Protein AF-F1B5G0-F1 (afdb_monomer)

Nearest PDB structures (foldseek):
  8e24-assembly1_A  TM=5.645E-01  e=3.028E-02  Homo sapiens
  8e24-assembly2_D  TM=5.521E-01  e=6.000E-02  Homo sapiens
  9dg1-assembly1_A  TM=7.883E-01  e=1.934E+00  Plasmodium falciparum 3D7

Structure (mmCIF, N/CA/C/O backbone):
data_AF-F1B5G0-F1
#
_entry.id   AF-F1B5G0-F1
#
loop_
_atom_site.group_PDB
_atom_site.id
_atom_site.type_symbol
_atom_site.label_atom_id
_atom_site.label_alt_id
_atom_site.label_comp_id
_atom_site.label_asym_id
_atom_site.label_entity_id
_atom_site.label_seq_id
_atom_site.pdbx_PDB_ins_code
_atom_site.Cartn_x
_atom_site.Cartn_y
_atom_site.Cartn_z
_atom_site.occupancy
_atom_site.B_iso_or_equiv
_atom_site.auth_seq_id
_atom_site.auth_comp_id
_atom_site.auth_asym_id
_atom_site.auth_atom_id
_atom_site.pdbx_PDB_model_num
ATOM 1 N N . ASP A 1 1 ? -6.911 -25.508 -3.928 1.00 55.34 1 ASP A N 1
ATOM 2 C CA . ASP A 1 1 ? -6.739 -25.023 -2.536 1.00 55.34 1 ASP A CA 1
ATOM 3 C C . ASP A 1 1 ? -7.884 -24.066 -2.179 1.00 55.34 1 ASP A C 1
ATOM 5 O O . ASP A 1 1 ? -8.666 -23.723 -3.056 1.00 55.34 1 ASP A O 1
ATOM 9 N N . MET A 1 2 ? -8.020 -23.670 -0.907 1.00 73.06 2 MET A N 1
ATOM 10 C CA . MET A 1 2 ? -9.029 -22.693 -0.446 1.00 73.06 2 MET A CA 1
ATOM 11 C C . MET A 1 2 ? -8.446 -21.273 -0.328 1.00 73.06 2 MET A C 1
ATOM 13 O O . MET A 1 2 ? -8.872 -20.505 0.536 1.00 73.06 2 MET A O 1
ATOM 17 N N . GLN A 1 3 ? -7.425 -20.937 -1.124 1.00 72.00 3 GLN A N 1
ATOM 18 C CA . GLN A 1 3 ? -6.814 -19.608 -1.087 1.00 72.00 3 GLN A CA 1
ATOM 19 C C . GLN A 1 3 ? -7.746 -18.558 -1.704 1.00 72.00 3 GLN A C 1
ATOM 21 O O . GLN A 1 3 ? -8.546 -18.865 -2.586 1.00 72.00 3 GLN A O 1
ATOM 26 N N . ALA A 1 4 ? -7.634 -17.306 -1.248 1.00 71.00 4 ALA A N 1
ATOM 27 C CA . ALA A 1 4 ? -8.536 -16.225 -1.649 1.00 71.00 4 ALA A CA 1
ATOM 28 C C . ALA A 1 4 ? -8.605 -16.033 -3.176 1.00 71.00 4 ALA A C 1
ATOM 30 O O . ALA A 1 4 ? -9.699 -15.964 -3.726 1.00 71.00 4 ALA A O 1
ATOM 31 N N . SER A 1 5 ? -7.461 -16.046 -3.870 1.00 71.69 5 SER A N 1
ATOM 32 C CA . SER A 1 5 ? -7.382 -15.935 -5.337 1.00 71.69 5 SER A CA 1
ATOM 33 C C . SER A 1 5 ? -8.131 -17.064 -6.054 1.00 71.69 5 SER A C 1
ATOM 35 O O . SER A 1 5 ? -8.889 -16.818 -6.993 1.00 71.69 5 SER A O 1
ATOM 37 N N . THR A 1 6 ? -7.975 -18.299 -5.576 1.00 79.38 6 THR A N 1
ATOM 38 C CA . THR A 1 6 ? -8.659 -19.481 -6.111 1.00 79.38 6 THR A CA 1
ATOM 39 C C . THR A 1 6 ? -10.172 -19.376 -5.948 1.00 79.38 6 THR A C 1
ATOM 41 O O . THR A 1 6 ? -10.913 -19.663 -6.890 1.00 79.38 6 THR A O 1
ATOM 44 N N . LEU A 1 7 ? -10.639 -18.946 -4.772 1.00 81.31 7 LEU A N 1
ATOM 45 C CA . LEU A 1 7 ? -12.067 -18.787 -4.497 1.00 81.31 7 LEU A CA 1
ATOM 46 C C . LEU A 1 7 ? -12.673 -17.643 -5.313 1.00 81.31 7 LEU A C 1
ATOM 48 O O . LEU A 1 7 ? -13.759 -17.803 -5.859 1.00 81.31 7 LEU A O 1
ATOM 52 N N . GLN A 1 8 ? -11.961 -16.527 -5.465 1.00 80.06 8 GLN A N 1
ATOM 53 C CA . GLN A 1 8 ? -12.447 -15.368 -6.212 1.00 80.06 8 GLN A CA 1
ATOM 54 C C . GLN A 1 8 ? -12.602 -15.670 -7.707 1.00 80.06 8 GLN A C 1
ATOM 56 O O . GLN A 1 8 ? -13.607 -15.299 -8.309 1.00 80.06 8 GLN A O 1
ATOM 61 N N . ARG A 1 9 ? -11.681 -16.452 -8.288 1.00 79.62 9 ARG A N 1
ATOM 62 C CA . ARG A 1 9 ? -11.833 -16.972 -9.656 1.00 79.62 9 ARG A CA 1
ATOM 63 C C . ARG A 1 9 ? -13.081 -17.845 -9.800 1.00 79.62 9 ARG A C 1
ATOM 65 O O . ARG A 1 9 ? -13.794 -17.717 -10.784 1.00 79.62 9 ARG A O 1
ATOM 72 N N . ARG A 1 10 ? -13.347 -18.721 -8.825 1.00 80.94 10 ARG A N 1
ATOM 73 C CA . ARG A 1 10 ? -14.533 -19.593 -8.836 1.00 80.94 10 ARG A CA 1
ATOM 74 C C . ARG A 1 10 ? -15.829 -18.809 -8.668 1.00 80.94 10 ARG A C 1
ATOM 76 O O . ARG A 1 10 ? -16.803 -19.158 -9.308 1.00 80.94 10 ARG A O 1
ATOM 83 N N . VAL A 1 11 ? -15.850 -17.749 -7.861 1.00 83.25 11 VAL A N 1
ATOM 84 C CA . VAL A 1 11 ? -17.031 -16.876 -7.714 1.00 83.25 11 VAL A CA 1
ATOM 85 C C . VAL A 1 11 ? -17.419 -16.218 -9.042 1.00 83.25 11 VAL A C 1
ATOM 87 O O . VAL A 1 11 ? -18.608 -16.084 -9.325 1.00 83.25 11 VAL A O 1
ATOM 90 N N . ASN A 1 12 ? -16.434 -15.861 -9.867 1.00 79.00 12 ASN A N 1
ATOM 91 C CA . ASN A 1 12 ? -16.649 -15.230 -11.172 1.00 79.00 12 ASN A CA 1
ATOM 92 C C . ASN A 1 12 ? -16.982 -16.225 -12.300 1.00 79.00 12 ASN A C 1
ATOM 94 O O . ASN A 1 12 ? -17.265 -15.799 -13.415 1.00 79.00 12 ASN A O 1
ATOM 98 N N . ASP A 1 13 ? -16.950 -17.529 -12.023 1.00 82.75 13 ASP A N 1
ATOM 99 C CA . ASP A 1 13 ? -17.260 -18.582 -12.988 1.00 82.75 13 ASP A CA 1
ATOM 100 C C . ASP A 1 13 ? -18.783 -18.597 -13.271 1.00 82.75 13 ASP A C 1
ATOM 102 O O . ASP A 1 13 ? -19.586 -18.708 -12.331 1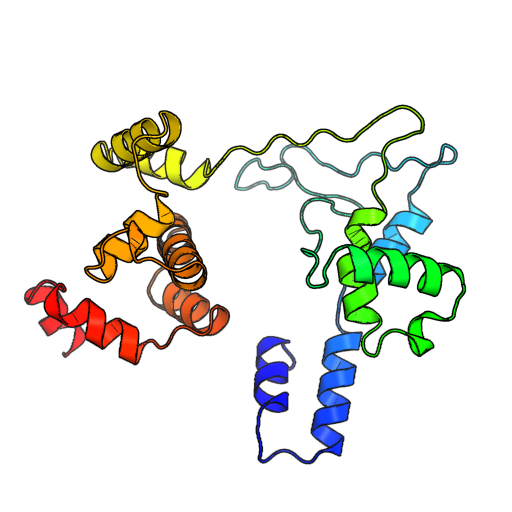.00 82.75 13 ASP A O 1
ATOM 106 N N . PRO A 1 14 ? -19.230 -18.415 -14.529 1.00 82.38 14 PRO A N 1
ATOM 107 C CA . PRO A 1 14 ? -20.652 -18.415 -14.866 1.00 82.38 14 PRO A CA 1
ATOM 108 C C . PRO A 1 14 ? -21.308 -19.789 -14.675 1.00 82.38 14 PRO A C 1
ATOM 110 O O . PRO A 1 14 ? -22.516 -19.835 -14.446 1.00 82.38 14 PRO A O 1
ATOM 113 N N . ASP A 1 15 ? -20.528 -20.874 -14.687 1.00 88.50 15 ASP A N 1
ATOM 114 C CA . ASP A 1 15 ? -21.042 -22.246 -14.669 1.00 88.50 15 ASP A CA 1
ATOM 115 C C . ASP A 1 15 ? -21.292 -22.783 -13.250 1.00 88.50 15 ASP A C 1
ATOM 117 O O . ASP A 1 15 ? -21.846 -23.873 -13.071 1.00 88.50 15 ASP A O 1
ATOM 121 N N . ILE A 1 16 ? -20.914 -22.033 -12.206 1.00 89.19 16 ILE A N 1
ATOM 122 C CA . ILE A 1 16 ? -21.164 -22.454 -10.824 1.00 89.19 16 ILE A CA 1
ATOM 123 C C . ILE A 1 16 ? -22.586 -22.095 -10.354 1.00 89.19 16 ILE A C 1
ATOM 125 O O . ILE A 1 16 ? -23.049 -20.969 -10.557 1.00 89.19 16 ILE A O 1
ATOM 129 N N . PRO A 1 17 ? -23.281 -23.002 -9.636 1.00 92.25 17 PRO A N 1
ATOM 130 C CA . PRO A 1 17 ? -24.602 -22.715 -9.086 1.00 92.25 17 PRO A CA 1
ATOM 131 C C . PRO A 1 17 ? -24.603 -21.486 -8.172 1.00 92.25 17 PRO A C 1
ATOM 133 O O . PRO A 1 17 ? -23.700 -21.306 -7.351 1.00 92.25 17 PRO A O 1
ATOM 136 N N . ARG A 1 18 ? -25.671 -20.682 -8.235 1.00 87.38 18 ARG A N 1
ATOM 137 C CA . ARG A 1 18 ? -25.823 -19.457 -7.428 1.00 87.38 18 ARG A CA 1
ATOM 138 C C . ARG A 1 18 ? -25.595 -19.689 -5.929 1.00 87.38 18 ARG A C 1
ATOM 140 O O . ARG A 1 18 ? -24.870 -18.924 -5.307 1.00 87.38 18 ARG A O 1
ATOM 147 N N . ALA A 1 19 ? -26.154 -20.762 -5.368 1.00 88.44 19 ALA A N 1
ATOM 148 C CA . ALA A 1 19 ? -25.984 -21.093 -3.951 1.00 88.44 19 ALA A CA 1
ATOM 149 C C . ALA A 1 19 ? -24.511 -21.345 -3.576 1.00 88.44 19 ALA A C 1
ATOM 151 O O . ALA A 1 19 ? -24.056 -20.943 -2.506 1.00 88.44 19 ALA A O 1
ATOM 152 N N . LEU A 1 20 ? -23.738 -21.968 -4.474 1.00 88.00 20 LEU A N 1
ATOM 153 C CA . LEU A 1 20 ? -22.303 -22.161 -4.276 1.00 88.00 20 LEU A CA 1
ATOM 154 C C . LEU A 1 20 ? -21.553 -20.828 -4.374 1.00 88.00 20 LEU A C 1
ATOM 156 O O . LEU A 1 20 ? -20.658 -20.579 -3.571 1.00 88.00 20 LEU A O 1
ATOM 160 N N . ARG A 1 21 ? -21.938 -19.950 -5.307 1.00 86.12 21 ARG A N 1
ATOM 161 C CA . ARG A 1 21 ? -21.366 -18.602 -5.429 1.00 86.12 21 ARG A CA 1
ATOM 162 C C . ARG A 1 21 ? -21.564 -17.792 -4.148 1.00 86.12 21 ARG A C 1
ATOM 164 O O . ARG A 1 21 ? -20.600 -17.235 -3.635 1.00 86.12 21 ARG A O 1
ATOM 171 N N . GLU A 1 22 ? -22.781 -17.782 -3.609 1.00 84.50 22 GLU A N 1
ATOM 172 C CA . GLU A 1 22 ? -23.105 -17.108 -2.346 1.00 84.50 22 GLU A CA 1
ATOM 173 C C . GLU A 1 22 ? -22.283 -17.683 -1.180 1.00 84.50 22 GLU A C 1
ATOM 175 O O . GLU A 1 22 ? -21.641 -16.927 -0.450 1.00 84.50 22 GLU A O 1
ATOM 180 N N . LEU A 1 23 ? -22.193 -19.013 -1.057 1.00 86.75 23 LEU A N 1
ATOM 181 C CA . LEU A 1 23 ? -21.381 -19.668 -0.025 1.00 86.75 23 LEU A CA 1
ATOM 182 C C . LEU A 1 23 ? -19.890 -19.294 -0.121 1.00 86.75 23 LEU A C 1
ATOM 184 O O . LEU A 1 23 ? -19.235 -19.053 0.897 1.00 86.75 23 LEU A O 1
ATOM 188 N N . LEU A 1 24 ? -19.341 -19.241 -1.337 1.00 86.06 24 LEU A N 1
ATOM 189 C CA . LEU A 1 24 ? -17.953 -18.848 -1.577 1.00 86.06 24 LEU A CA 1
ATOM 190 C C . LEU A 1 24 ? -17.705 -17.370 -1.242 1.00 86.06 24 LEU A C 1
ATOM 192 O O . LEU A 1 24 ? -16.673 -17.061 -0.642 1.00 86.06 24 LEU A O 1
ATOM 196 N N . SER A 1 25 ? -18.648 -16.480 -1.560 1.00 81.44 25 SER A N 1
ATOM 197 C CA . SER A 1 25 ? -18.587 -15.059 -1.197 1.00 81.44 25 SER A CA 1
ATOM 198 C C . SER A 1 25 ? -18.608 -14.854 0.319 1.00 81.44 25 SER A C 1
ATOM 200 O O . SER A 1 25 ? -17.730 -14.177 0.856 1.00 81.44 25 SER A O 1
ATOM 202 N N . VAL A 1 26 ? -19.526 -15.516 1.033 1.00 81.56 26 VAL A N 1
ATOM 203 C CA . VAL A 1 26 ? -19.583 -15.477 2.507 1.00 81.56 26 VAL A CA 1
ATOM 204 C C . VAL A 1 26 ? -18.277 -15.993 3.108 1.00 81.56 26 VAL A C 1
ATOM 206 O O . VAL A 1 26 ? -17.722 -15.399 4.035 1.00 81.56 26 VAL A O 1
ATOM 209 N N . ARG A 1 27 ? -17.723 -17.079 2.554 1.00 80.94 27 ARG A N 1
ATOM 210 C CA . ARG A 1 27 ? -16.429 -17.593 3.002 1.00 80.94 27 ARG A CA 1
ATOM 211 C C . ARG A 1 27 ? -15.316 -16.564 2.803 1.00 80.94 27 ARG A C 1
ATOM 213 O O . ARG A 1 27 ? -14.564 -16.326 3.747 1.00 80.94 27 ARG A O 1
ATOM 220 N N . LEU A 1 28 ? -15.215 -15.963 1.617 1.00 77.44 28 LEU A N 1
ATOM 221 C CA . LEU A 1 28 ? -14.217 -14.934 1.305 1.00 77.44 28 LEU A CA 1
ATOM 222 C C . LEU A 1 28 ? -14.281 -13.768 2.297 1.00 77.44 28 LEU A C 1
ATOM 224 O O . LEU A 1 28 ? -13.241 -13.366 2.819 1.00 77.44 28 LEU A O 1
ATOM 228 N N . GLN A 1 29 ? -15.487 -13.300 2.625 1.00 74.12 29 GLN A N 1
ATOM 229 C CA . GLN A 1 29 ? -15.704 -12.266 3.638 1.00 74.12 29 GLN A CA 1
ATOM 230 C C . GLN A 1 29 ? -15.248 -12.733 5.032 1.00 74.12 29 GLN A C 1
ATOM 232 O O . GLN A 1 29 ? -14.460 -12.050 5.693 1.00 74.12 29 GLN A O 1
ATOM 237 N N . SER A 1 30 ? -15.663 -13.933 5.457 1.00 71.56 30 SER A N 1
ATOM 238 C CA . SER A 1 30 ? -15.375 -14.484 6.793 1.00 71.56 30 SER A CA 1
ATOM 239 C C . SER A 1 30 ? -13.893 -14.791 7.053 1.00 71.56 30 SER A C 1
ATOM 241 O O . SER A 1 30 ? -13.442 -14.760 8.197 1.00 71.56 30 SER A O 1
ATOM 243 N N . CYS A 1 31 ? -13.113 -15.077 6.005 1.00 67.19 31 CYS A N 1
ATOM 244 C CA . CYS A 1 31 ? -11.690 -15.399 6.120 1.00 67.19 31 CYS A CA 1
ATOM 245 C C . CYS A 1 31 ? -10.790 -14.161 6.264 1.00 67.19 31 CYS A C 1
ATOM 247 O O . CYS A 1 31 ? -9.573 -14.306 6.419 1.00 67.19 31 CYS A O 1
ATOM 249 N N . THR A 1 32 ? -11.342 -12.947 6.215 1.00 66.12 32 THR A N 1
ATOM 250 C CA . THR A 1 32 ? -10.532 -11.736 6.362 1.00 66.12 32 THR A CA 1
ATOM 251 C C . THR A 1 32 ? -10.032 -11.575 7.804 1.00 66.12 32 THR A C 1
ATOM 253 O O . THR A 1 32 ? -10.764 -11.678 8.788 1.00 66.12 32 THR A O 1
ATOM 256 N N . THR A 1 33 ? -8.733 -11.307 7.953 1.00 63.41 33 THR A N 1
ATOM 257 C CA . THR A 1 33 ? -8.074 -11.163 9.264 1.00 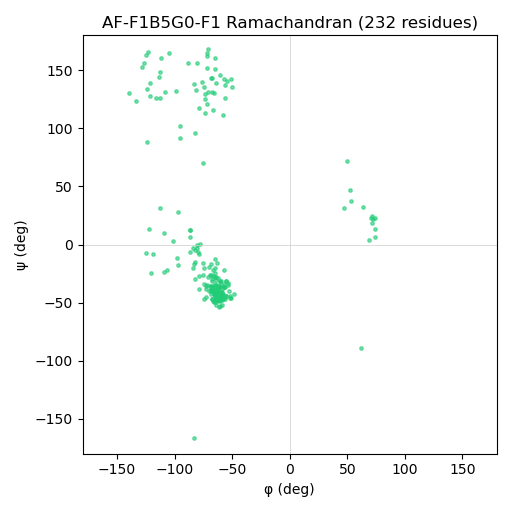63.41 33 THR A CA 1
ATOM 258 C C . THR A 1 33 ? -8.292 -9.786 9.895 1.00 63.41 33 THR A C 1
ATOM 260 O O . THR A 1 33 ? -7.822 -9.536 11.008 1.00 63.41 33 THR A O 1
ATOM 263 N N . SER A 1 34 ? -9.020 -8.892 9.222 1.00 63.59 34 SER A N 1
ATOM 264 C CA . SER A 1 34 ? -9.303 -7.506 9.617 1.00 63.59 34 SER A CA 1
ATOM 265 C C . SER A 1 34 ? -9.872 -7.415 11.037 1.00 63.59 34 SER A C 1
ATOM 267 O O . SER A 1 34 ? -9.451 -6.574 11.830 1.00 63.59 34 SER A O 1
ATOM 269 N N . THR A 1 35 ? -10.757 -8.347 11.400 1.00 71.06 35 THR A N 1
ATOM 270 C CA . THR A 1 35 ? -11.439 -8.384 12.706 1.00 71.06 35 THR A CA 1
ATOM 271 C C . THR A 1 35 ? -10.514 -8.760 13.864 1.00 71.06 35 THR A C 1
ATOM 273 O O . THR A 1 35 ? -10.715 -8.319 14.998 1.00 71.06 35 THR A O 1
ATOM 276 N N . SER A 1 36 ? -9.449 -9.526 13.601 1.00 83.38 36 SER A N 1
ATOM 277 C CA . SER A 1 36 ? -8.473 -9.912 14.630 1.00 83.38 36 SER A CA 1
ATOM 278 C C . SER A 1 36 ? -7.722 -8.701 15.193 1.00 83.38 36 SER A C 1
ATOM 280 O O . SER A 1 36 ? -7.387 -8.669 16.378 1.00 83.38 36 SER A O 1
ATOM 282 N N . LYS A 1 37 ? -7.535 -7.659 14.374 1.00 88.94 37 LYS A N 1
ATOM 283 C CA . LYS A 1 37 ? -6.839 -6.433 14.772 1.00 88.94 37 LYS A CA 1
ATOM 284 C C . LYS A 1 37 ? -7.665 -5.578 15.723 1.00 8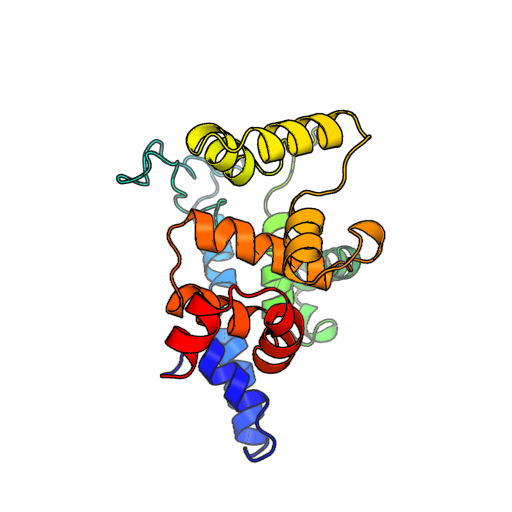8.94 37 LYS A C 1
ATOM 286 O O . LYS A 1 37 ? -7.098 -5.042 16.670 1.00 88.94 37 LYS A O 1
ATOM 291 N N . TYR A 1 38 ? -8.987 -5.526 15.556 1.00 90.56 38 TYR A N 1
ATOM 292 C CA . TYR A 1 38 ? -9.874 -4.898 16.541 1.00 90.56 38 TYR A CA 1
ATOM 293 C C . TYR A 1 38 ? -9.774 -5.590 17.903 1.00 90.56 38 TYR A C 1
ATOM 295 O O . TYR A 1 38 ? -9.617 -4.928 18.927 1.00 90.56 38 TYR A O 1
ATOM 303 N N . LYS A 1 39 ? -9.762 -6.930 17.920 1.00 90.50 39 LYS A N 1
ATOM 304 C CA . LYS A 1 39 ? -9.552 -7.701 19.156 1.00 90.50 39 LYS A CA 1
ATOM 305 C C . LYS A 1 39 ? -8.186 -7.409 19.786 1.00 90.50 39 LYS A C 1
ATOM 307 O O . LYS A 1 39 ? -8.100 -7.309 21.006 1.00 90.50 39 LYS A O 1
ATOM 312 N N . ALA A 1 40 ? -7.133 -7.263 18.978 1.00 91.88 40 ALA A N 1
ATOM 313 C CA . ALA A 1 40 ? -5.805 -6.893 19.465 1.00 91.88 40 ALA A CA 1
ATOM 314 C C . ALA A 1 40 ? -5.794 -5.487 20.088 1.00 91.88 40 ALA A C 1
ATOM 316 O O . ALA A 1 40 ? -5.227 -5.308 21.158 1.00 91.88 40 ALA A O 1
ATOM 317 N N . LEU A 1 41 ? -6.465 -4.505 19.475 1.00 93.06 41 LEU A N 1
ATOM 318 C CA . LEU A 1 41 ? -6.601 -3.163 20.049 1.00 93.06 41 LEU A CA 1
ATOM 319 C C . LEU A 1 41 ? -7.314 -3.209 21.408 1.00 93.06 41 LEU A C 1
ATOM 321 O O . LEU A 1 41 ? -6.756 -2.747 22.400 1.00 93.06 41 LEU A O 1
ATOM 325 N N . LEU A 1 42 ? -8.491 -3.838 21.477 1.00 91.88 42 LEU A N 1
ATOM 326 C CA . LEU A 1 42 ? -9.288 -3.920 22.708 1.00 91.88 42 LEU A CA 1
ATOM 327 C C . LEU A 1 42 ? -8.531 -4.571 23.874 1.00 91.88 42 LEU A C 1
ATOM 329 O O . LEU A 1 42 ? -8.702 -4.169 25.019 1.00 91.88 42 LEU A O 1
ATOM 333 N N . LYS A 1 43 ? -7.682 -5.565 23.592 1.00 93.62 43 LYS A N 1
ATOM 334 C CA . LYS A 1 43 ? -6.916 -6.287 24.619 1.00 93.62 43 LYS A CA 1
ATOM 335 C C . LYS A 1 43 ? -5.630 -5.590 25.054 1.00 93.62 43 LYS A C 1
ATOM 337 O O . LYS A 1 43 ? -5.036 -6.006 26.043 1.00 93.62 43 LYS A O 1
ATOM 342 N N . SER A 1 44 ? -5.130 -4.626 24.284 1.00 94.12 44 SER A N 1
ATOM 343 C CA . SER A 1 44 ? -3.752 -4.134 24.438 1.00 94.12 44 SER A CA 1
ATOM 344 C C . SER A 1 44 ? -3.640 -2.629 24.658 1.00 94.12 44 SER A C 1
ATOM 346 O O . SER A 1 44 ? -2.547 -2.135 24.938 1.00 94.12 44 SER A O 1
ATOM 348 N N . VAL A 1 45 ? -4.741 -1.888 24.537 1.00 94.88 45 VAL A N 1
ATOM 349 C CA . VAL A 1 45 ? -4.783 -0.470 24.902 1.00 94.88 45 VAL A CA 1
ATOM 350 C C . VAL A 1 45 ? -4.580 -0.323 26.414 1.00 94.88 45 VAL A C 1
ATOM 352 O O . VAL A 1 45 ? -5.193 -1.018 27.218 1.00 94.88 45 VAL A O 1
ATOM 355 N N . SER A 1 46 ? -3.666 0.569 26.796 1.00 94.50 46 SER A N 1
ATOM 356 C CA . SER A 1 46 ? -3.390 0.919 28.191 1.00 94.50 46 SER A CA 1
ATOM 357 C C . SER A 1 46 ? -4.535 1.746 28.789 1.00 94.50 46 SER A C 1
ATOM 359 O O . SER A 1 46 ? -5.340 2.320 28.058 1.00 94.50 46 SER A O 1
ATOM 361 N N . ALA A 1 47 ? -4.575 1.873 30.119 1.00 93.94 47 ALA A N 1
ATOM 362 C CA . ALA A 1 47 ? -5.625 2.612 30.836 1.00 93.94 47 ALA A CA 1
ATOM 363 C C . ALA A 1 47 ? -5.777 4.088 30.405 1.00 93.94 47 ALA A C 1
ATOM 365 O O . ALA A 1 47 ? -6.842 4.670 30.571 1.00 93.94 47 ALA A O 1
ATOM 366 N N . ASP A 1 48 ? -4.738 4.688 29.816 1.00 93.38 48 ASP A N 1
ATOM 367 C CA . ASP A 1 48 ? -4.753 6.055 29.283 1.00 93.38 48 ASP A CA 1
ATOM 368 C C . ASP A 1 48 ? -5.265 6.156 27.831 1.00 93.38 48 ASP A C 1
ATOM 370 O O . ASP A 1 48 ? -5.062 7.175 27.166 1.00 93.38 48 ASP A O 1
ATOM 374 N N . GLY A 1 49 ? -5.873 5.089 27.304 1.00 90.69 49 GLY A N 1
ATOM 375 C CA . GLY A 1 49 ? -6.416 5.046 25.946 1.00 90.69 49 GLY A CA 1
ATOM 376 C C . GLY A 1 49 ? -5.355 4.946 24.847 1.00 90.69 49 GLY A C 1
ATOM 377 O O . GLY A 1 49 ? -5.665 5.146 23.673 1.00 90.69 49 GLY A O 1
ATOM 378 N N . ARG A 1 50 ? -4.093 4.643 25.189 1.00 93.62 50 ARG A N 1
ATOM 379 C CA . ARG A 1 50 ? -2.988 4.533 24.225 1.00 93.6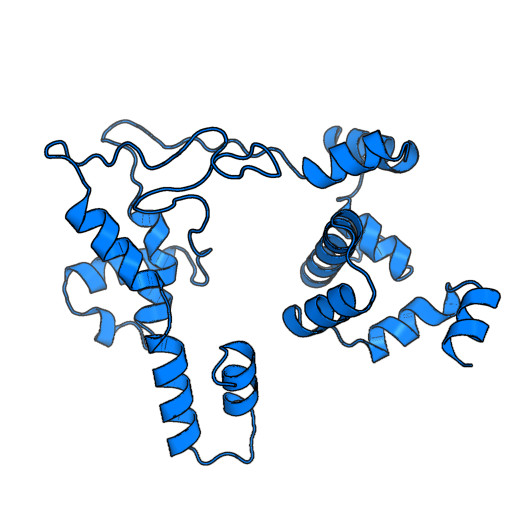2 50 ARG A CA 1
ATOM 380 C C . ARG A 1 50 ? -2.451 3.114 24.108 1.00 93.62 50 ARG A C 1
ATOM 382 O O . ARG A 1 50 ? -2.308 2.399 25.093 1.00 93.62 50 ARG A O 1
ATOM 389 N N . LEU A 1 51 ? -2.055 2.735 22.896 1.00 94.19 51 LEU A N 1
ATOM 390 C CA . LEU A 1 51 ? -1.331 1.493 22.631 1.00 94.19 51 LEU A CA 1
ATOM 391 C C . LEU A 1 51 ? 0.176 1.768 22.501 1.00 94.19 51 LEU A C 1
ATOM 393 O O . LEU A 1 51 ? 0.589 2.670 21.773 1.00 94.19 51 LEU A O 1
ATOM 397 N N . ARG A 1 52 ? 1.002 0.973 23.190 1.00 93.69 52 ARG A N 1
ATOM 398 C CA . ARG A 1 52 ? 2.474 1.071 23.204 1.00 93.69 52 ARG A CA 1
ATOM 399 C C . ARG A 1 52 ? 3.108 -0.262 22.811 1.00 93.69 52 ARG A C 1
ATOM 401 O O . ARG A 1 52 ? 2.449 -1.294 22.835 1.00 93.69 52 ARG A O 1
ATOM 408 N N . GLY A 1 53 ? 4.389 -0.240 22.439 1.00 93.12 53 GLY A N 1
ATOM 409 C CA . GLY A 1 53 ? 5.143 -1.467 22.146 1.00 93.12 53 GLY A CA 1
ATOM 410 C C . GLY A 1 53 ? 4.736 -2.176 20.847 1.00 93.12 53 GLY A C 1
ATOM 411 O O . GLY A 1 53 ? 4.940 -3.376 20.704 1.00 93.12 53 GLY A O 1
ATOM 412 N N . THR A 1 54 ? 4.171 -1.456 19.874 1.00 94.44 54 THR A N 1
ATOM 413 C CA . THR A 1 54 ? 3.700 -2.035 18.597 1.00 94.44 54 THR A CA 1
ATOM 414 C C . THR A 1 54 ? 4.815 -2.316 17.591 1.00 94.44 54 THR A C 1
ATOM 416 O O . THR A 1 54 ? 4.547 -2.772 16.477 1.00 94.44 54 THR A O 1
ATOM 419 N N . LYS A 1 55 ? 6.064 -2.029 17.954 1.00 94.94 55 LYS A N 1
ATOM 420 C CA . LYS A 1 55 ? 7.216 -2.001 17.060 1.00 94.94 55 LYS A CA 1
ATOM 421 C C . LYS A 1 55 ? 8.431 -2.610 17.739 1.00 94.94 55 LYS A C 1
ATOM 423 O O . LYS A 1 55 ? 8.778 -2.221 18.848 1.00 94.94 55 LYS A O 1
ATOM 428 N N . GLN A 1 56 ? 9.085 -3.531 17.040 1.00 94.81 56 GLN A N 1
ATOM 429 C CA . GLN A 1 56 ? 10.366 -4.102 17.435 1.00 94.81 56 GLN A CA 1
ATOM 430 C C . GLN A 1 56 ? 11.454 -3.658 16.456 1.00 94.81 56 GLN A C 1
ATOM 432 O O . GLN A 1 56 ? 11.328 -3.867 15.245 1.00 94.81 56 GLN A O 1
ATOM 437 N N . PHE A 1 57 ? 12.525 -3.079 16.996 1.00 94.75 57 PHE A N 1
ATOM 438 C CA . PHE A 1 57 ? 13.742 -2.759 16.255 1.00 94.75 57 PHE A CA 1
ATOM 439 C C . PHE A 1 57 ? 14.426 -4.036 15.746 1.00 94.75 57 PHE A C 1
ATOM 441 O O . PHE A 1 57 ? 14.454 -5.037 16.462 1.00 94.75 57 PHE A O 1
ATOM 448 N N . CYS A 1 58 ? 14.936 -4.012 14.508 1.00 93.69 58 CYS A N 1
ATOM 449 C CA . CYS A 1 58 ? 15.569 -5.160 13.839 1.00 93.69 58 CYS A CA 1
ATOM 450 C C . CYS A 1 58 ? 14.774 -6.475 13.936 1.00 93.69 58 CYS A C 1
ATOM 452 O O . CYS A 1 58 ? 15.340 -7.566 13.967 1.00 93.69 58 CYS A O 1
ATOM 454 N N . GLY A 1 59 ? 13.441 -6.390 13.988 1.00 93.50 59 GLY A N 1
ATOM 455 C CA . GLY A 1 59 ? 12.591 -7.570 14.117 1.00 93.50 59 GLY A CA 1
ATOM 456 C C . GLY A 1 59 ? 12.560 -8.447 12.859 1.00 93.50 59 GLY A C 1
ATOM 457 O O . GLY A 1 59 ? 12.188 -9.614 12.956 1.00 93.50 59 GLY A O 1
ATOM 458 N N . ALA A 1 60 ? 12.942 -7.910 11.695 1.00 92.38 60 ALA A N 1
ATOM 459 C CA . ALA A 1 60 ? 13.178 -8.674 10.474 1.00 92.38 60 ALA A CA 1
ATOM 460 C C . ALA A 1 60 ? 14.674 -9.004 10.347 1.00 92.38 60 ALA A C 1
ATOM 462 O O . ALA A 1 60 ? 15.443 -8.232 9.775 1.00 92.38 60 ALA A O 1
ATOM 463 N N . SER A 1 61 ? 15.086 -10.161 10.870 1.00 90.12 61 SER A N 1
ATOM 464 C CA . SER A 1 61 ? 16.501 -10.538 11.035 1.00 90.12 61 SER A CA 1
ATOM 465 C C . SER A 1 61 ? 17.339 -10.493 9.753 1.00 90.12 61 SER A C 1
ATOM 467 O O . SER A 1 61 ? 18.523 -10.188 9.814 1.00 90.12 61 SER A O 1
ATOM 469 N N . ARG A 1 62 ? 16.739 -10.760 8.587 1.00 92.06 62 ARG A N 1
ATOM 470 C CA . ARG A 1 62 ? 17.447 -10.763 7.295 1.00 92.06 62 ARG A CA 1
ATOM 471 C C . ARG A 1 62 ? 17.689 -9.371 6.710 1.00 92.06 62 ARG A C 1
ATOM 473 O O . ARG A 1 62 ? 18.612 -9.207 5.928 1.00 92.06 62 ARG A O 1
ATOM 480 N N . THR A 1 63 ? 16.846 -8.390 7.035 1.00 91.62 63 THR A N 1
ATOM 481 C CA . THR A 1 63 ? 16.883 -7.053 6.409 1.00 91.62 63 THR A CA 1
ATOM 482 C C . THR A 1 63 ? 17.151 -5.927 7.401 1.00 91.62 63 THR A C 1
ATOM 484 O O . THR A 1 63 ? 17.278 -4.777 6.994 1.00 91.62 63 THR A O 1
ATOM 487 N N . GLY A 1 64 ? 17.158 -6.221 8.704 1.00 93.44 64 GLY A N 1
ATOM 488 C CA . GLY A 1 64 ? 17.250 -5.219 9.767 1.00 93.44 64 GLY A CA 1
ATOM 489 C C . GLY A 1 64 ? 16.010 -4.325 9.899 1.00 93.44 64 GLY A C 1
ATOM 490 O O . GLY A 1 64 ? 15.996 -3.416 10.727 1.00 93.44 64 GLY A O 1
ATOM 491 N N . ARG A 1 65 ? 14.940 -4.557 9.120 1.00 94.06 65 ARG A N 1
ATOM 492 C CA . ARG A 1 65 ? 13.722 -3.735 9.190 1.00 94.06 65 ARG A CA 1
ATOM 493 C C . ARG A 1 65 ? 13.031 -3.884 10.549 1.00 94.06 65 ARG A C 1
ATOM 495 O O . ARG A 1 65 ? 13.069 -4.933 11.200 1.00 94.06 65 ARG A O 1
ATOM 502 N N . TRP A 1 66 ? 12.342 -2.819 10.948 1.00 95.56 66 TRP A N 1
ATOM 503 C CA . TRP A 1 66 ? 11.405 -2.861 12.065 1.00 95.56 66 TRP A CA 1
ATOM 504 C C . TRP A 1 66 ? 10.288 -3.867 11.783 1.00 95.56 66 TRP A C 1
ATOM 506 O O . TRP A 1 66 ? 9.839 -3.994 10.645 1.00 95.56 66 TRP A O 1
ATOM 516 N N . ALA A 1 67 ? 9.807 -4.541 12.825 1.00 94.12 67 ALA A N 1
ATOM 517 C CA . ALA A 1 67 ? 8.683 -5.463 12.715 1.00 94.12 67 ALA A CA 1
ATOM 518 C C . ALA A 1 67 ? 7.526 -5.048 13.627 1.00 94.12 67 ALA A C 1
ATOM 520 O O . ALA A 1 67 ? 7.727 -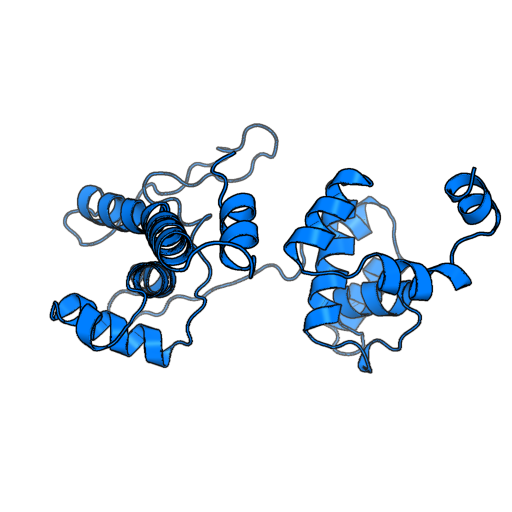4.668 14.783 1.00 94.12 67 ALA A O 1
ATOM 521 N N . GLY A 1 68 ? 6.302 -5.167 13.117 1.00 92.88 68 GLY A N 1
ATOM 522 C CA . GLY A 1 68 ? 5.090 -4.930 13.889 1.00 92.88 68 GLY A CA 1
ATOM 523 C C . GLY A 1 68 ? 4.872 -5.982 14.984 1.00 92.88 68 GLY A C 1
ATOM 524 O O . GLY A 1 68 ? 5.105 -7.179 14.785 1.00 92.88 68 GLY A O 1
ATOM 525 N N . ARG A 1 69 ? 4.360 -5.548 16.134 1.00 92.50 69 ARG A N 1
ATOM 526 C CA . ARG A 1 69 ? 3.920 -6.383 17.262 1.00 92.50 69 ARG A CA 1
ATOM 527 C C . ARG A 1 69 ? 2.486 -6.029 17.645 1.00 92.50 69 ARG A C 1
ATOM 529 O O . ARG A 1 69 ? 2.033 -4.915 17.374 1.00 92.50 69 ARG A O 1
ATOM 536 N N . ILE A 1 70 ? 1.792 -6.974 18.280 1.00 91.94 70 ILE A N 1
ATOM 537 C CA . ILE A 1 70 ? 0.433 -6.810 18.817 1.00 91.94 70 ILE A CA 1
ATOM 538 C C . ILE A 1 70 ? -0.589 -6.496 17.708 1.00 91.94 70 ILE A C 1
ATOM 540 O O . ILE A 1 70 ? -1.145 -7.407 17.109 1.00 91.94 70 ILE A O 1
ATOM 544 N N . PHE A 1 71 ? -0.796 -5.216 17.395 1.00 90.38 71 PHE A N 1
ATOM 545 C CA . PHE A 1 71 ? -1.689 -4.730 16.340 1.00 90.38 71 PHE A CA 1
ATOM 546 C C . PHE A 1 71 ? -1.032 -4.726 14.944 1.00 90.38 71 PHE A C 1
ATOM 548 O O . PHE A 1 71 ? -1.729 -4.742 13.934 1.00 90.38 71 PHE A O 1
ATOM 555 N N . GLN A 1 72 ? 0.308 -4.743 14.885 1.00 90.56 72 GLN A N 1
ATOM 556 C CA . GLN A 1 72 ? 1.111 -4.703 13.652 1.00 90.56 72 GLN A CA 1
ATOM 557 C C . GLN A 1 72 ? 0.703 -3.570 12.682 1.00 90.56 72 GLN A C 1
ATOM 559 O O . GLN A 1 72 ? 0.153 -3.834 11.608 1.00 90.56 72 GLN A O 1
ATOM 564 N N . PRO A 1 73 ? 1.013 -2.301 13.013 1.00 88.94 73 PRO A N 1
ATOM 565 C CA . PRO A 1 73 ? 0.591 -1.145 12.214 1.00 88.94 73 PRO A CA 1
ATOM 566 C C . PRO A 1 73 ? 1.180 -1.111 10.790 1.00 88.94 73 PRO A C 1
ATOM 568 O O . PRO A 1 73 ? 0.659 -0.408 9.932 1.00 88.94 73 PRO A O 1
ATOM 571 N N . ASP A 1 74 ? 2.229 -1.891 10.515 1.00 88.56 74 ASP A N 1
ATOM 572 C CA . ASP A 1 74 ? 2.856 -1.996 9.187 1.00 88.56 74 ASP A CA 1
ATOM 573 C C . ASP A 1 74 ? 1.997 -2.701 8.146 1.00 88.56 74 ASP A C 1
ATOM 575 O O . ASP A 1 74 ? 2.154 -2.475 6.951 1.00 88.56 74 ASP A O 1
ATOM 579 N N . ASN A 1 75 ? 1.102 -3.578 8.596 1.00 87.94 75 ASN A N 1
ATOM 580 C CA . ASN A 1 75 ? 0.344 -4.458 7.720 1.00 87.94 75 ASN A CA 1
ATOM 581 C C . ASN A 1 75 ? -1.144 -4.097 7.718 1.00 87.94 75 ASN A C 1
ATOM 583 O O . ASN A 1 75 ? -2.003 -4.975 7.646 1.00 87.94 75 ASN A O 1
ATOM 587 N N . LEU A 1 76 ? -1.493 -2.821 7.903 1.00 89.44 76 LEU A N 1
ATOM 588 C CA . LEU A 1 76 ? -2.892 -2.402 7.871 1.00 89.44 76 LEU A CA 1
ATOM 589 C C . LEU A 1 76 ? -3.423 -2.396 6.434 1.00 89.44 76 LEU A C 1
ATOM 591 O O . LEU A 1 76 ? -2.793 -1.762 5.575 1.00 89.44 76 LEU A O 1
ATOM 595 N N . PRO A 1 77 ? -4.589 -3.030 6.178 1.00 88.00 77 PRO A N 1
ATOM 596 C CA . PRO A 1 77 ? -5.236 -2.965 4.879 1.00 88.00 77 PRO A CA 1
ATOM 597 C C . PRO A 1 77 ? -5.366 -1.509 4.440 1.00 88.00 77 PRO A C 1
ATOM 599 O O . PRO A 1 77 ? -5.549 -0.589 5.249 1.00 88.00 77 PRO A O 1
ATOM 602 N N . ARG A 1 78 ? -5.184 -1.290 3.141 1.00 87.44 78 ARG A N 1
ATOM 603 C CA . ARG A 1 78 ? -5.508 -0.006 2.536 1.00 87.44 78 ARG A CA 1
ATOM 604 C C . ARG A 1 78 ? -7.036 0.076 2.424 1.00 87.44 78 ARG A C 1
ATOM 606 O O . ARG A 1 78 ? -7.629 -0.917 2.004 1.00 87.44 78 ARG A O 1
ATOM 613 N N . PRO A 1 79 ? -7.653 1.216 2.770 1.00 91.56 79 PRO A N 1
ATOM 614 C CA . PRO A 1 79 ? -9.078 1.404 2.548 1.00 91.56 79 PRO A CA 1
ATOM 615 C C . PRO A 1 79 ? -9.438 1.201 1.077 1.00 91.56 79 PRO A C 1
ATOM 617 O O . PRO A 1 79 ? -8.698 1.638 0.192 1.00 91.56 79 PRO A O 1
ATOM 620 N N . THR A 1 80 ? -10.546 0.502 0.840 1.00 90.25 80 THR A N 1
ATOM 621 C CA . THR A 1 80 ? -11.090 0.271 -0.512 1.00 90.25 80 THR A CA 1
ATOM 622 C C . THR A 1 80 ? -12.337 1.105 -0.783 1.00 90.25 80 THR A C 1
ATOM 624 O O . THR A 1 80 ? -12.640 1.369 -1.940 1.00 90.25 80 THR A O 1
ATOM 627 N N . LEU A 1 81 ? -13.013 1.546 0.279 1.00 91.50 81 LEU A N 1
ATOM 628 C CA . LEU A 1 81 ? -14.137 2.476 0.239 1.00 91.50 81 LEU A CA 1
ATOM 629 C C . LEU A 1 81 ? -13.635 3.925 0.295 1.00 91.50 81 LEU A C 1
ATOM 631 O O . LEU A 1 81 ? -12.530 4.186 0.784 1.00 91.50 81 LEU A O 1
ATOM 635 N N . ASP A 1 82 ? -14.439 4.864 -0.200 1.00 93.62 82 ASP A N 1
ATOM 636 C CA . ASP A 1 82 ? -14.155 6.287 -0.047 1.00 93.62 82 ASP A CA 1
ATOM 637 C C . ASP A 1 82 ? -14.370 6.755 1.401 1.00 93.62 82 ASP A C 1
ATOM 639 O O . ASP A 1 82 ? -15.016 6.095 2.218 1.00 93.62 82 ASP A O 1
ATOM 643 N N . GLN A 1 83 ? -13.794 7.913 1.732 1.00 92.81 83 GLN A N 1
ATOM 644 C CA . GLN A 1 83 ? -13.781 8.405 3.108 1.00 92.81 83 GLN A CA 1
ATOM 645 C C . GLN A 1 83 ? -15.188 8.700 3.642 1.00 92.81 83 GLN A C 1
ATOM 647 O O . GLN A 1 83 ? -15.438 8.446 4.815 1.00 92.81 83 GLN A O 1
ATOM 652 N N . LYS A 1 84 ? -16.112 9.175 2.796 1.00 93.94 84 LYS A N 1
ATOM 653 C CA . LYS A 1 84 ? -17.471 9.510 3.230 1.00 93.94 84 LYS A CA 1
ATOM 654 C C . LYS A 1 84 ? -18.214 8.248 3.667 1.00 93.94 84 LYS A C 1
ATOM 656 O O . LYS A 1 84 ? -18.763 8.218 4.765 1.00 93.94 84 LYS A O 1
ATOM 661 N N . THR A 1 85 ? -18.160 7.189 2.858 1.00 93.12 85 THR A N 1
ATOM 662 C CA . THR A 1 85 ? -18.755 5.892 3.214 1.00 93.12 85 THR A CA 1
ATOM 663 C C . THR A 1 85 ? -18.117 5.289 4.465 1.00 93.12 85 THR A C 1
ATOM 665 O O . THR A 1 85 ? -18.813 4.691 5.284 1.00 93.12 85 THR A O 1
ATOM 668 N N . ILE A 1 86 ? -16.803 5.453 4.649 1.00 94.25 86 ILE A N 1
ATOM 669 C CA . ILE A 1 86 ? -16.125 4.994 5.868 1.00 94.25 86 ILE A CA 1
ATOM 670 C C . ILE A 1 86 ? -16.645 5.744 7.097 1.00 94.25 86 ILE A C 1
ATOM 672 O O . ILE A 1 86 ? -16.946 5.100 8.098 1.00 94.25 86 ILE A O 1
ATOM 676 N N . ASP A 1 87 ? -16.760 7.068 7.032 1.00 94.31 87 ASP A N 1
ATOM 677 C CA . ASP A 1 87 ? -17.192 7.891 8.164 1.00 94.31 87 ASP A CA 1
ATOM 678 C C . ASP A 1 87 ? -18.640 7.565 8.572 1.00 94.31 87 ASP A C 1
ATOM 680 O O . ASP A 1 87 ? -18.911 7.302 9.745 1.00 94.31 87 ASP A O 1
ATOM 684 N N . GLU A 1 88 ? -19.553 7.484 7.599 1.00 93.31 88 GLU A N 1
ATOM 685 C CA . GLU A 1 88 ? -20.950 7.081 7.823 1.00 93.31 88 GLU A CA 1
ATOM 686 C C . GLU A 1 88 ? -21.040 5.651 8.379 1.00 93.31 88 GLU A C 1
ATOM 688 O O . GLU A 1 88 ? -21.756 5.384 9.348 1.00 93.31 88 GLU A O 1
ATOM 693 N N . GLY A 1 89 ? -20.257 4.728 7.816 1.00 93.81 89 GLY A N 1
ATOM 694 C CA . GLY A 1 89 ? -20.221 3.344 8.265 1.00 93.81 89 GLY A CA 1
ATOM 695 C C . GLY A 1 89 ? -19.623 3.170 9.665 1.00 93.81 89 GLY A C 1
ATOM 696 O O . GLY A 1 89 ? -20.060 2.290 10.402 1.00 93.81 89 GLY A O 1
ATOM 697 N N . VAL A 1 90 ? -18.673 4.013 10.085 1.00 93.75 90 VAL A N 1
ATOM 698 C CA . VAL A 1 90 ? -18.149 4.016 11.462 1.00 93.75 90 VAL A CA 1
ATOM 699 C C . VAL A 1 90 ? -19.240 4.390 12.463 1.00 93.75 90 VAL A C 1
ATOM 701 O O . VAL A 1 90 ? -19.351 3.737 13.503 1.00 93.75 90 VAL A O 1
ATOM 704 N N . GLU A 1 91 ? -20.063 5.394 12.163 1.00 94.75 91 GLU A N 1
ATOM 705 C CA . GLU A 1 91 ? -21.185 5.766 13.031 1.00 94.75 91 GLU A CA 1
ATOM 706 C C . GLU A 1 91 ? -22.248 4.661 13.074 1.00 94.75 91 GLU A C 1
ATOM 708 O O . GLU A 1 91 ? -22.707 4.285 14.154 1.00 94.75 91 GLU A O 1
ATOM 713 N N . ALA A 1 92 ? -22.547 4.038 11.932 1.00 93.75 92 ALA A N 1
ATOM 714 C CA . ALA A 1 92 ? -23.460 2.900 11.863 1.00 93.75 92 ALA A CA 1
ATOM 715 C C . ALA A 1 92 ? -22.955 1.674 12.648 1.00 93.75 92 ALA A C 1
ATOM 717 O O . ALA A 1 92 ? -23.728 0.997 13.329 1.00 93.75 92 ALA A O 1
ATOM 718 N N . LEU A 1 93 ? -21.645 1.397 12.601 1.00 92.19 93 LEU A N 1
ATOM 719 C CA . LEU A 1 93 ? -21.006 0.330 13.379 1.00 92.19 93 LEU A CA 1
ATOM 720 C C . LEU A 1 93 ? -21.130 0.587 14.884 1.00 92.19 93 LEU A C 1
ATOM 722 O O . LEU A 1 93 ? -21.436 -0.336 15.636 1.00 92.19 93 LEU A O 1
ATOM 726 N N . LYS A 1 94 ? -20.929 1.834 15.330 1.00 91.69 94 LYS A N 1
ATOM 727 C CA . LYS A 1 94 ? -21.099 2.218 16.742 1.00 91.69 94 LYS A CA 1
ATOM 728 C C . LYS A 1 94 ? -22.556 2.129 17.197 1.00 91.69 94 LYS A C 1
ATOM 730 O O . LYS A 1 94 ? -22.803 1.755 18.339 1.00 91.69 94 LYS A O 1
ATOM 735 N N . ALA A 1 95 ? -23.500 2.454 16.315 1.00 93.69 95 ALA A N 1
ATOM 736 C CA . ALA A 1 95 ? -24.934 2.369 16.577 1.00 93.69 95 ALA A CA 1
ATOM 737 C C . ALA A 1 95 ? -25.498 0.937 16.477 1.00 93.69 95 ALA A C 1
ATOM 739 O O . ALA A 1 95 ? -26.657 0.715 16.818 1.00 93.69 95 ALA A O 1
ATOM 740 N N . GLY A 1 96 ? -24.701 -0.037 16.019 1.00 91.44 96 GLY A N 1
ATOM 741 C CA . GLY A 1 96 ? -25.142 -1.423 15.844 1.00 91.44 96 GLY A CA 1
ATOM 742 C C . GLY A 1 96 ? -26.096 -1.628 14.663 1.00 91.44 96 GLY A C 1
ATOM 743 O O . GLY A 1 96 ? -26.837 -2.603 14.648 1.00 91.44 96 GLY A O 1
ATOM 744 N N . CYS A 1 97 ? -26.091 -0.720 13.683 1.00 92.00 97 CYS A N 1
ATOM 745 C CA . CYS A 1 97 ? -26.999 -0.738 12.532 1.00 92.00 97 CYS A CA 1
ATOM 746 C C . CYS A 1 97 ? -26.280 -0.772 11.173 1.00 92.00 97 CYS A C 1
ATOM 748 O O . CYS A 1 97 ? -26.912 -0.566 10.141 1.00 92.00 97 CYS A O 1
ATOM 750 N N . ALA A 1 98 ? -24.971 -1.049 11.148 1.00 88.50 98 ALA A N 1
ATOM 751 C CA . ALA A 1 98 ? -24.173 -1.082 9.917 1.00 88.50 98 ALA A CA 1
ATOM 752 C C . ALA A 1 98 ? -24.724 -2.033 8.841 1.00 88.50 98 ALA A C 1
ATOM 754 O O . ALA A 1 98 ? -24.602 -1.735 7.656 1.00 88.50 98 ALA A O 1
ATOM 755 N N . GLU A 1 99 ? -25.374 -3.129 9.243 1.00 85.69 99 GLU A N 1
ATOM 756 C CA . GLU A 1 99 ? -25.981 -4.104 8.322 1.00 85.69 99 GLU A CA 1
ATOM 757 C C . GLU A 1 99 ? -27.138 -3.510 7.501 1.00 85.69 99 GLU A C 1
ATOM 759 O O . GLU A 1 99 ? -27.480 -4.033 6.449 1.00 85.69 99 GLU A O 1
ATOM 764 N N . LEU A 1 100 ? -27.736 -2.404 7.962 1.00 84.38 100 LEU A N 1
ATOM 765 C CA . LEU A 1 100 ? -28.811 -1.707 7.248 1.00 84.38 100 LEU A CA 1
ATOM 766 C C . LEU A 1 100 ? -28.287 -0.765 6.156 1.00 84.38 100 LEU A C 1
ATOM 768 O O . LEU A 1 100 ? -29.073 -0.275 5.349 1.00 84.38 100 LEU A O 1
ATOM 772 N N . ILE A 1 101 ? -26.988 -0.455 6.174 1.00 80.62 101 ILE A N 1
ATOM 773 C CA . ILE A 1 101 ? -26.376 0.593 5.343 1.00 80.62 101 ILE A CA 1
ATOM 774 C C . ILE A 1 101 ? -25.292 0.014 4.425 1.00 80.62 101 ILE A C 1
ATOM 776 O O . ILE A 1 101 ? -24.995 0.593 3.383 1.00 80.62 101 ILE A O 1
ATOM 780 N N . CYS A 1 102 ? -24.690 -1.120 4.791 1.00 81.62 102 CYS A N 1
ATOM 781 C CA . CYS A 1 102 ? -23.600 -1.725 4.040 1.00 81.62 102 CYS A CA 1
ATOM 782 C C . CYS A 1 102 ? -23.814 -3.227 3.838 1.00 81.62 102 CYS A C 1
ATOM 784 O O . CYS A 1 102 ? -23.897 -3.982 4.806 1.00 81.62 102 CYS A O 1
ATOM 786 N N . ASP A 1 103 ? -23.804 -3.650 2.573 1.00 82.00 103 ASP A N 1
ATOM 787 C CA . ASP A 1 103 ? -23.933 -5.058 2.180 1.00 82.00 103 ASP A CA 1
ATOM 788 C C . ASP A 1 103 ? -22.708 -5.905 2.580 1.00 82.00 103 ASP A C 1
ATOM 790 O O . ASP A 1 103 ? -22.820 -7.113 2.785 1.00 82.00 103 ASP A O 1
ATOM 794 N N . ASP A 1 104 ? -21.524 -5.285 2.703 1.00 86.12 104 ASP A N 1
ATOM 795 C CA . ASP A 1 104 ? -20.278 -5.955 3.094 1.00 86.12 104 ASP A CA 1
ATOM 796 C C . ASP A 1 104 ? -19.632 -5.297 4.323 1.00 86.12 104 ASP A C 1
ATOM 798 O O . ASP A 1 104 ? -18.738 -4.444 4.255 1.00 86.12 104 ASP A O 1
ATOM 802 N N . ILE A 1 105 ? -20.057 -5.768 5.494 1.00 86.81 105 ILE A N 1
ATOM 803 C CA . ILE A 1 105 ? -19.537 -5.333 6.797 1.00 86.81 105 ILE A CA 1
ATOM 804 C C . ILE A 1 105 ? -18.031 -5.621 6.924 1.00 86.81 105 ILE A C 1
ATOM 806 O O . ILE A 1 105 ? -17.299 -4.879 7.588 1.00 86.81 105 ILE A O 1
ATOM 810 N N . MET A 1 106 ? -17.524 -6.682 6.291 1.00 85.56 106 MET A N 1
ATOM 811 C CA . MET A 1 106 ? -16.110 -7.053 6.384 1.00 85.56 106 MET A CA 1
ATOM 812 C C . MET A 1 106 ? -15.235 -6.086 5.583 1.00 85.56 106 MET A C 1
ATOM 814 O O . MET A 1 106 ? -14.164 -5.686 6.051 1.00 85.56 106 MET A O 1
ATOM 818 N N . GLN A 1 107 ? -15.703 -5.645 4.416 1.00 88.00 107 GLN A N 1
ATOM 819 C CA . GLN A 1 107 ? -15.061 -4.590 3.637 1.00 88.00 107 GLN A CA 1
ATOM 820 C C . GLN A 1 107 ? -15.085 -3.250 4.380 1.00 88.00 107 GLN A C 1
ATOM 822 O O . GLN A 1 107 ? -14.056 -2.561 4.432 1.00 88.00 107 GLN A O 1
ATOM 827 N N . LEU A 1 108 ? -16.225 -2.902 4.987 1.00 90.69 108 LEU A N 1
ATOM 828 C CA . LEU A 1 108 ? -16.373 -1.678 5.769 1.00 90.69 108 LEU A CA 1
ATOM 829 C C . LEU A 1 108 ? -15.418 -1.662 6.966 1.00 90.69 108 LEU A C 1
ATOM 831 O O . LEU A 1 108 ? -14.606 -0.747 7.100 1.00 90.69 108 LEU A O 1
ATOM 835 N N . THR A 1 109 ? -15.444 -2.704 7.798 1.00 90.56 109 THR A N 1
ATOM 836 C CA . THR A 1 109 ? -14.559 -2.819 8.970 1.00 90.56 109 THR A CA 1
ATOM 837 C C . THR A 1 109 ? -13.081 -2.876 8.572 1.00 90.56 109 THR A C 1
ATOM 839 O O . THR A 1 109 ? -12.234 -2.277 9.229 1.00 90.56 109 THR A O 1
ATOM 842 N N . SER A 1 110 ? -12.734 -3.529 7.460 1.00 91.00 110 SER A N 1
ATOM 843 C CA . SER A 1 110 ? -11.366 -3.505 6.929 1.00 91.00 110 SER A CA 1
ATOM 844 C C . SER A 1 110 ? -10.929 -2.094 6.516 1.00 91.00 110 SER A C 1
ATOM 846 O O . SER A 1 110 ? -9.823 -1.662 6.854 1.00 91.00 110 SER A O 1
ATOM 848 N N . SER A 1 111 ? -11.806 -1.348 5.837 1.00 92.44 111 SER A N 1
ATOM 849 C CA . SER A 1 111 ? -11.516 0.009 5.357 1.00 92.44 111 SER A CA 1
ATOM 850 C C . SER A 1 111 ? -11.462 1.036 6.495 1.00 92.44 111 SER A C 1
ATOM 852 O O . SER A 1 111 ? -10.606 1.920 6.479 1.00 92.44 111 SER A O 1
ATOM 854 N N . ALA A 1 112 ? -12.296 0.874 7.524 1.00 93.50 112 ALA A N 1
ATOM 855 C CA . ALA A 1 112 ? -12.346 1.743 8.700 1.00 93.50 112 ALA A CA 1
ATOM 856 C C . ALA A 1 112 ? -11.189 1.524 9.692 1.00 93.50 112 ALA A C 1
ATOM 858 O O . ALA A 1 112 ? -10.931 2.373 10.544 1.00 93.50 112 ALA A O 1
ATOM 859 N N . LEU A 1 113 ? -10.456 0.409 9.595 1.00 92.81 113 LEU A N 1
ATOM 860 C CA . LEU A 1 113 ? -9.483 -0.011 10.609 1.00 92.81 113 LEU A CA 1
ATOM 861 C C . LEU A 1 113 ? -8.384 1.025 10.902 1.00 92.81 113 LEU A C 1
ATOM 863 O O . LEU A 1 113 ? -7.948 1.166 12.046 1.00 92.81 113 LEU A O 1
ATOM 867 N N . ARG A 1 114 ? -7.916 1.762 9.886 1.00 92.81 114 ARG A N 1
ATOM 868 C CA . ARG A 1 114 ? -6.905 2.817 10.087 1.00 92.81 114 ARG A CA 1
ATOM 869 C C . ARG A 1 114 ? -7.437 3.972 10.941 1.00 92.81 114 ARG A C 1
ATOM 871 O O . ARG A 1 114 ? -6.651 4.582 11.659 1.00 92.81 114 ARG A O 1
ATOM 878 N N . GLY A 1 115 ? -8.750 4.210 10.918 1.00 92.12 115 GLY A N 1
ATOM 879 C CA . GLY A 1 115 ? -9.439 5.217 11.727 1.00 92.12 115 GLY A CA 1
ATOM 880 C C . GLY A 1 115 ? -9.387 4.950 13.234 1.00 92.12 115 GLY A C 1
ATOM 881 O O . GLY A 1 115 ? -9.652 5.850 14.020 1.00 92.12 115 GLY A O 1
ATOM 882 N N . CYS A 1 116 ? -8.970 3.755 13.668 1.00 92.06 116 CYS A N 1
ATOM 883 C CA . CYS A 1 116 ? -8.696 3.489 15.082 1.00 92.06 116 CYS A CA 1
ATOM 884 C C . CYS A 1 116 ? -7.458 4.235 15.613 1.00 92.06 116 CYS A C 1
ATOM 886 O O . CYS A 1 116 ? -7.280 4.333 16.826 1.00 92.06 116 CYS A O 1
ATOM 888 N N . ILE A 1 117 ? -6.581 4.735 14.735 1.00 92.94 117 ILE A N 1
ATOM 889 C CA . ILE A 1 117 ? -5.413 5.532 15.119 1.00 92.94 117 ILE A CA 1
ATOM 890 C C . ILE A 1 117 ? -5.787 7.008 15.006 1.00 92.94 117 ILE A C 1
ATOM 892 O O . ILE A 1 117 ? -5.785 7.578 13.917 1.00 92.94 117 ILE A O 1
ATOM 896 N N . ILE A 1 118 ? -6.070 7.635 16.144 1.00 93.75 118 ILE A N 1
ATOM 897 C CA . ILE A 1 118 ? -6.496 9.036 16.203 1.00 93.75 118 ILE A CA 1
ATOM 898 C C . ILE A 1 118 ? -5.445 9.924 16.868 1.00 93.75 118 ILE A C 1
ATOM 900 O O . ILE A 1 118 ? -4.709 9.501 17.765 1.00 93.75 118 ILE A O 1
ATOM 904 N N . ALA A 1 119 ? -5.381 11.183 16.433 1.00 95.38 119 ALA A N 1
ATOM 905 C CA . ALA A 1 119 ? -4.649 12.199 17.173 1.00 95.38 119 ALA A CA 1
ATOM 906 C C . ALA A 1 119 ? -5.380 12.495 18.496 1.00 95.38 119 ALA A C 1
ATOM 908 O O . ALA A 1 119 ? -6.611 12.515 18.519 1.00 95.38 119 ALA A O 1
ATOM 909 N N . PRO A 1 120 ? -4.661 12.759 19.600 1.00 94.25 120 PRO A N 1
ATOM 910 C CA . PRO A 1 120 ? -5.300 13.280 20.803 1.00 94.25 120 PRO A CA 1
ATOM 911 C C . PRO A 1 120 ? -5.871 14.682 20.539 1.00 94.25 120 PRO A C 1
ATOM 913 O O . PRO A 1 120 ? -5.431 15.378 19.621 1.00 94.25 120 PRO A O 1
ATOM 916 N N . GLN A 1 121 ? -6.805 15.113 21.389 1.00 93.81 121 GLN A N 1
ATOM 917 C CA . GLN A 1 121 ? -7.431 16.432 21.297 1.00 93.81 121 GLN A CA 1
ATOM 918 C C . GLN A 1 121 ? -6.390 17.556 21.166 1.00 93.81 121 GLN A C 1
ATOM 920 O O . GLN A 1 121 ? -5.363 17.562 21.850 1.00 93.81 121 GLN A O 1
ATOM 925 N N . GLY A 1 122 ? -6.651 18.496 20.254 1.00 96.75 122 GLY A N 1
ATOM 926 C CA . GLY A 1 122 ? -5.763 19.627 19.972 1.00 96.75 122 GLY A CA 1
ATOM 927 C C . GLY A 1 122 ? -4.495 19.274 19.184 1.00 96.75 122 GLY A C 1
ATOM 928 O O . GLY A 1 122 ? -3.639 20.138 19.006 1.00 96.75 122 GLY A O 1
ATOM 929 N N . LYS A 1 123 ? -4.340 18.031 18.706 1.00 96.69 123 LYS A N 1
ATOM 930 C CA . LYS A 1 123 ? -3.204 17.610 17.871 1.00 96.69 123 LYS A CA 1
ATOM 931 C C . LYS A 1 123 ? -3.675 17.032 16.539 1.00 96.69 123 LYS A C 1
ATOM 933 O O . LYS A 1 123 ? -4.834 16.676 16.366 1.00 96.69 123 LYS A O 1
ATOM 938 N N . LYS A 1 124 ? -2.732 16.897 15.606 1.00 96.31 124 LYS A N 1
ATOM 939 C CA . LYS A 1 124 ? -2.909 16.203 14.325 1.00 96.31 124 LYS A CA 1
ATOM 940 C C . LYS A 1 124 ? -1.806 15.170 14.123 1.00 96.31 124 LYS A C 1
ATOM 942 O O . LYS A 1 124 ? -0.704 15.334 14.649 1.00 96.31 124 LYS A O 1
ATOM 947 N N . LEU A 1 125 ? -2.095 14.125 13.353 1.00 95.38 125 LEU A N 1
ATOM 948 C CA . LEU A 1 125 ? -1.073 13.205 12.858 1.00 95.38 125 LEU A CA 1
ATOM 949 C C . LEU A 1 125 ? -0.417 13.831 11.623 1.00 95.38 125 LEU A C 1
ATOM 951 O O . LEU A 1 125 ? -1.110 14.333 10.740 1.00 95.38 125 LEU A O 1
ATOM 955 N N . VAL A 1 126 ? 0.913 13.815 11.572 1.00 95.62 126 VAL A N 1
ATOM 956 C CA . VAL A 1 126 ? 1.694 14.274 10.417 1.00 95.62 126 VAL A CA 1
ATOM 957 C C . VAL A 1 126 ? 2.435 13.070 9.863 1.00 95.62 126 VAL A C 1
ATOM 959 O O . VAL A 1 126 ? 3.121 12.369 10.605 1.00 95.62 126 VAL A O 1
ATOM 962 N N . ILE A 1 127 ? 2.257 12.816 8.572 1.00 91.88 127 ILE A N 1
ATOM 963 C CA . ILE A 1 127 ? 2.836 11.668 7.880 1.00 91.88 127 ILE A CA 1
ATOM 964 C C . ILE A 1 127 ? 3.947 12.188 6.972 1.00 91.88 127 ILE A C 1
ATOM 966 O O . ILE A 1 127 ? 3.740 13.143 6.229 1.00 91.88 127 ILE A O 1
ATOM 970 N N . SER A 1 128 ? 5.112 11.549 7.043 1.00 94.88 128 SER A N 1
ATOM 971 C CA . SER A 1 128 ? 6.223 11.754 6.116 1.00 94.88 128 SER A CA 1
ATOM 972 C C . SER A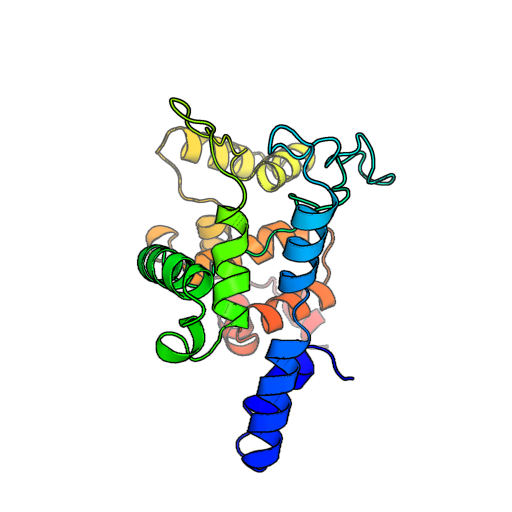 1 128 ? 6.540 10.416 5.462 1.00 94.88 128 SER A C 1
ATOM 974 O O . SER A 1 128 ? 6.685 9.412 6.162 1.00 94.88 128 SER A O 1
ATOM 976 N N . ASP A 1 129 ? 6.593 10.399 4.135 1.00 92.62 129 ASP A N 1
ATOM 977 C CA . ASP A 1 129 ? 6.842 9.203 3.334 1.00 92.62 129 ASP A CA 1
ATOM 978 C C . ASP A 1 129 ? 8.045 9.434 2.416 1.00 92.62 129 ASP A C 1
ATOM 980 O O . ASP A 1 129 ? 8.161 10.475 1.763 1.00 92.62 129 ASP A O 1
ATOM 984 N N . LEU A 1 130 ? 8.953 8.457 2.365 1.00 92.44 130 LEU A N 1
ATOM 985 C CA . LEU A 1 130 ? 10.124 8.519 1.496 1.00 92.44 130 LEU A CA 1
ATOM 986 C C . LEU A 1 130 ? 9.731 8.070 0.085 1.00 92.44 130 LEU A C 1
ATOM 988 O O . LEU A 1 130 ? 9.714 6.879 -0.237 1.00 92.44 130 LEU A O 1
ATOM 992 N N . SER A 1 131 ? 9.432 9.051 -0.765 1.00 89.75 131 SER A N 1
ATOM 993 C CA . SER A 1 131 ? 8.911 8.836 -2.117 1.00 89.75 131 SER A CA 1
ATOM 994 C C . SER A 1 131 ? 9.839 7.974 -2.977 1.00 89.75 131 SER A C 1
ATOM 996 O O . SER A 1 131 ? 10.916 8.406 -3.391 1.00 89.75 131 SER A O 1
ATOM 998 N N . ASN A 1 132 ? 9.385 6.757 -3.287 1.00 88.56 132 ASN A N 1
ATOM 999 C CA . ASN A 1 132 ? 10.083 5.772 -4.121 1.00 88.56 132 ASN A CA 1
ATOM 1000 C C . ASN A 1 132 ? 11.524 5.462 -3.660 1.00 88.56 132 ASN A C 1
ATOM 1002 O O . ASN A 1 132 ? 12.419 5.274 -4.484 1.00 88.56 132 ASN A O 1
ATOM 1006 N N . ILE A 1 133 ? 11.759 5.414 -2.343 1.00 92.88 133 ILE A N 1
ATOM 1007 C CA . ILE A 1 133 ? 13.105 5.202 -1.786 1.00 92.88 133 ILE A CA 1
ATOM 1008 C C . ILE A 1 133 ? 13.779 3.922 -2.292 1.00 92.88 133 ILE A C 1
ATOM 1010 O O . ILE A 1 133 ? 14.977 3.928 -2.555 1.00 92.88 133 ILE A O 1
ATOM 1014 N N . GLU A 1 134 ? 13.017 2.845 -2.488 1.00 90.25 134 GLU A N 1
ATOM 1015 C CA . GLU A 1 134 ? 13.551 1.569 -2.978 1.00 90.25 134 GLU A CA 1
ATOM 1016 C C . GLU A 1 134 ? 14.033 1.694 -4.427 1.00 90.25 134 GLU A C 1
ATOM 1018 O O . GLU A 1 134 ? 15.169 1.330 -4.718 1.00 90.25 134 GLU A O 1
ATOM 1023 N N . GLY A 1 135 ? 13.234 2.303 -5.312 1.00 88.94 135 GLY A N 1
ATOM 1024 C CA . GLY A 1 135 ? 13.638 2.548 -6.699 1.00 88.94 135 GLY A CA 1
ATOM 1025 C C . GLY A 1 135 ? 14.858 3.467 -6.805 1.00 88.94 135 GLY A C 1
ATOM 1026 O O . GLY A 1 135 ? 15.741 3.228 -7.626 1.00 88.94 135 GLY A O 1
ATOM 1027 N N . ARG A 1 136 ? 14.953 4.482 -5.937 1.00 91.88 136 ARG A N 1
ATOM 1028 C CA . ARG A 1 136 ? 16.107 5.398 -5.877 1.00 91.88 136 ARG A CA 1
ATOM 1029 C C . ARG A 1 136 ? 17.381 4.684 -5.444 1.00 91.88 136 ARG A C 1
ATOM 1031 O O . ARG A 1 136 ? 18.410 4.816 -6.100 1.00 91.88 136 ARG A O 1
ATOM 1038 N N . MET A 1 137 ? 17.303 3.922 -4.354 1.00 92.44 137 MET A N 1
ATOM 1039 C CA . MET A 1 137 ? 18.441 3.171 -3.827 1.00 92.44 137 MET A CA 1
ATOM 1040 C C . MET A 1 137 ? 18.928 2.120 -4.821 1.00 92.44 137 MET A C 1
ATOM 1042 O O . MET A 1 137 ? 20.132 2.000 -5.022 1.00 92.44 137 MET A O 1
ATOM 1046 N N . LEU A 1 138 ? 18.013 1.396 -5.472 1.00 90.69 138 LEU A N 1
ATOM 1047 C CA . LEU A 1 138 ? 18.364 0.399 -6.484 1.00 90.69 138 LEU A CA 1
ATOM 1048 C C . LEU A 1 138 ? 19.049 1.032 -7.697 1.00 90.69 138 LEU A C 1
ATOM 1050 O O . LEU A 1 138 ? 20.112 0.564 -8.092 1.00 90.69 138 LEU A O 1
ATOM 1054 N N . ALA A 1 139 ? 18.494 2.122 -8.239 1.00 90.94 139 ALA A N 1
ATOM 1055 C CA . ALA A 1 139 ? 19.094 2.845 -9.361 1.00 90.94 139 ALA A CA 1
ATOM 1056 C C . ALA A 1 139 ? 20.520 3.318 -9.042 1.00 90.94 139 ALA A C 1
ATOM 1058 O O . ALA A 1 139 ? 21.426 3.184 -9.863 1.00 90.94 139 ALA A O 1
ATOM 1059 N N . TRP A 1 140 ? 20.720 3.849 -7.832 1.00 93.69 140 TRP A N 1
ATOM 1060 C CA . TRP A 1 140 ? 22.027 4.298 -7.366 1.00 93.69 140 TRP A CA 1
ATOM 1061 C C . TRP A 1 140 ? 23.011 3.134 -7.189 1.00 93.69 140 TRP A C 1
ATOM 1063 O O . TRP A 1 140 ? 24.116 3.194 -7.721 1.00 93.69 140 TRP A O 1
ATOM 1073 N N . LEU A 1 141 ? 22.601 2.052 -6.514 1.00 93.44 141 LEU A N 1
ATOM 1074 C CA . LEU A 1 141 ? 23.435 0.861 -6.300 1.00 93.44 141 LEU A CA 1
ATOM 1075 C C . LEU A 1 141 ? 23.826 0.168 -7.612 1.00 93.44 141 LEU A C 1
ATOM 1077 O O . LEU A 1 141 ? 24.941 -0.331 -7.727 1.00 93.44 141 LEU A O 1
ATOM 1081 N N . ALA A 1 142 ? 22.925 0.144 -8.595 1.00 91.31 142 ALA A N 1
ATOM 1082 C CA . ALA A 1 142 ? 23.164 -0.452 -9.907 1.00 91.31 142 ALA A CA 1
ATOM 1083 C C . ALA A 1 142 ? 23.978 0.450 -10.856 1.00 91.31 142 ALA A C 1
ATOM 1085 O O . ALA A 1 142 ? 24.325 0.023 -11.955 1.00 91.31 142 ALA A O 1
ATOM 1086 N N . GLY A 1 143 ? 24.276 1.697 -10.469 1.00 93.88 143 GLY A N 1
ATOM 1087 C CA . GLY A 1 143 ? 24.982 2.652 -11.328 1.00 93.88 143 GLY A CA 1
ATOM 1088 C C . GLY A 1 143 ? 24.149 3.161 -12.513 1.00 93.88 143 GLY A C 1
ATOM 1089 O O . GLY A 1 143 ? 24.706 3.625 -13.509 1.00 93.88 143 GLY A O 1
ATOM 1090 N N . GLU A 1 144 ? 22.815 3.106 -12.430 1.00 91.62 144 GLU A N 1
ATOM 1091 C CA . GLU A 1 144 ? 21.904 3.594 -13.472 1.00 91.62 144 GLU A CA 1
ATOM 1092 C C . GLU A 1 144 ? 21.823 5.131 -13.462 1.00 91.62 144 GLU A C 1
ATOM 1094 O O . GLU A 1 144 ? 20.803 5.729 -13.108 1.00 91.62 144 GLU A O 1
ATOM 1099 N N . ASN A 1 145 ? 22.902 5.800 -13.879 1.00 93.31 145 ASN A N 1
ATOM 1100 C CA . ASN A 1 145 ? 23.025 7.264 -13.850 1.00 93.31 145 ASN A CA 1
ATOM 1101 C C . ASN A 1 145 ? 21.869 7.984 -14.561 1.00 93.31 145 ASN A C 1
ATOM 1103 O O . ASN A 1 145 ? 21.423 9.041 -14.116 1.00 93.31 145 ASN A O 1
ATOM 1107 N N . TRP A 1 146 ? 21.342 7.401 -15.642 1.00 88.81 146 TRP A N 1
ATOM 1108 C CA . TRP A 1 146 ? 20.188 7.953 -16.352 1.00 88.81 146 TRP A CA 1
ATOM 1109 C C . TRP A 1 146 ? 18.930 7.988 -15.468 1.00 88.81 146 TRP A C 1
ATOM 1111 O O . TRP A 1 146 ? 18.164 8.947 -15.534 1.00 88.81 146 TRP A O 1
ATOM 1121 N N . LYS A 1 147 ? 18.721 6.966 -14.627 1.00 89.88 147 LYS A N 1
ATOM 1122 C CA . LYS A 1 147 ? 17.548 6.831 -13.756 1.00 89.88 147 LYS A CA 1
ATOM 1123 C C . LYS A 1 147 ? 17.694 7.720 -12.524 1.00 89.88 147 LYS A C 1
ATOM 1125 O O . LYS A 1 147 ? 16.738 8.382 -12.131 1.00 89.88 147 LYS A O 1
ATOM 1130 N N . VAL A 1 148 ? 18.907 7.825 -11.977 1.00 92.50 148 VAL A N 1
ATOM 1131 C CA . VAL A 1 148 ? 19.242 8.813 -10.935 1.00 92.50 148 VAL A CA 1
ATOM 1132 C C . VAL A 1 148 ? 18.986 10.240 -11.435 1.00 92.50 148 VAL A C 1
ATOM 1134 O O . VAL A 1 148 ? 18.371 11.038 -10.728 1.00 92.50 148 VAL A O 1
ATOM 1137 N N . LYS A 1 149 ? 19.382 10.552 -12.676 1.00 92.69 149 LYS A N 1
ATOM 1138 C CA . LYS A 1 149 ? 19.082 11.842 -13.309 1.00 92.69 149 LYS A CA 1
ATOM 1139 C C . LYS A 1 149 ? 17.575 12.061 -13.474 1.00 92.69 149 LYS A C 1
ATOM 1141 O O . LYS A 1 149 ? 17.095 13.121 -13.092 1.00 92.69 149 LYS A O 1
ATOM 1146 N N . ALA A 1 150 ? 16.829 11.060 -13.948 1.00 90.94 150 ALA A N 1
ATOM 1147 C CA . ALA A 1 150 ? 15.372 11.149 -14.074 1.00 90.94 150 ALA A CA 1
ATOM 1148 C C . ALA A 1 150 ? 14.688 11.430 -12.722 1.00 90.94 150 ALA A C 1
ATOM 1150 O O . ALA A 1 150 ? 13.798 12.272 -12.642 1.00 90.94 150 ALA A O 1
ATOM 1151 N N . PHE A 1 151 ? 15.142 10.786 -11.639 1.00 93.19 151 PHE A N 1
ATOM 1152 C CA . PHE A 1 151 ? 14.674 11.086 -10.283 1.00 93.19 151 PHE A CA 1
ATOM 1153 C C . PHE A 1 151 ? 14.959 12.538 -9.882 1.00 93.19 151 PHE A C 1
ATOM 1155 O O . PHE A 1 151 ? 14.080 13.204 -9.343 1.00 93.19 151 PHE A O 1
ATOM 1162 N N . SER A 1 152 ? 16.162 13.040 -10.170 1.00 93.00 152 SER A N 1
ATOM 1163 C CA . SER A 1 152 ? 16.526 14.432 -9.893 1.00 93.00 152 SER A CA 1
ATOM 1164 C C . SER A 1 152 ? 15.669 15.423 -10.690 1.00 93.00 152 SER A C 1
ATOM 1166 O O . SER A 1 152 ? 15.213 16.423 -10.141 1.00 93.00 152 SER A O 1
ATOM 1168 N N . GLU A 1 153 ? 15.403 15.155 -11.968 1.00 93.12 153 GLU A N 1
ATOM 1169 C CA . GLU A 1 153 ? 14.545 16.001 -12.806 1.00 93.12 153 GLU A CA 1
ATOM 1170 C C . GLU A 1 153 ? 13.092 16.001 -12.320 1.00 93.12 153 GLU A C 1
ATOM 1172 O O . GLU A 1 153 ? 12.470 17.065 -12.268 1.00 93.12 153 GLU A O 1
ATOM 1177 N N . PHE A 1 154 ? 12.569 14.842 -11.909 1.00 91.56 154 PHE A N 1
ATOM 1178 C CA . PHE A 1 154 ? 11.247 14.721 -11.293 1.00 91.56 154 PHE A CA 1
ATOM 1179 C C . PHE A 1 154 ? 11.145 15.542 -10.000 1.00 91.56 154 PHE A C 1
ATOM 1181 O O . PHE A 1 154 ? 10.203 16.315 -9.835 1.00 91.56 154 PHE A O 1
ATOM 1188 N N . ASP A 1 155 ? 12.148 15.456 -9.121 1.00 92.19 155 ASP A N 1
ATOM 1189 C CA . ASP A 1 155 ? 12.180 16.214 -7.860 1.00 92.19 155 ASP A CA 1
ATOM 1190 C C . ASP A 1 155 ? 12.243 17.736 -8.086 1.00 92.19 155 ASP A C 1
ATOM 1192 O O . ASP A 1 155 ? 11.742 18.510 -7.273 1.00 92.19 155 ASP A O 1
ATOM 1196 N N . ASN A 1 156 ? 12.814 18.172 -9.213 1.00 93.94 156 ASN A N 1
ATOM 1197 C CA . ASN A 1 156 ? 12.847 19.574 -9.639 1.00 93.94 156 ASN A CA 1
ATOM 1198 C C . ASN A 1 156 ? 11.603 20.005 -10.443 1.00 93.94 156 ASN A C 1
ATOM 1200 O O . ASN A 1 156 ? 11.583 21.110 -10.988 1.00 93.94 156 ASN A O 1
ATOM 1204 N N . GLY A 1 157 ? 10.584 19.146 -10.558 1.00 91.06 157 GLY A N 1
ATOM 1205 C CA . GLY A 1 157 ? 9.336 19.435 -11.271 1.00 91.06 157 GLY A CA 1
ATOM 1206 C C . GLY A 1 157 ? 9.466 19.495 -12.796 1.00 91.06 157 GLY A C 1
ATOM 1207 O O . GLY A 1 157 ? 8.611 20.086 -13.450 1.00 91.06 157 GLY A O 1
ATOM 1208 N N . LYS A 1 158 ? 10.538 18.930 -13.367 1.00 87.81 158 LYS A N 1
ATOM 1209 C CA . LYS A 1 158 ? 10.824 18.944 -14.815 1.00 87.81 158 LYS A CA 1
ATOM 1210 C C . LYS A 1 158 ? 10.657 17.582 -15.490 1.00 87.81 158 LYS A C 1
ATOM 1212 O O . LYS A 1 158 ? 10.497 17.538 -16.702 1.00 87.81 158 LYS A O 1
ATOM 1217 N N . GLY A 1 159 ? 10.761 16.496 -14.727 1.00 83.19 159 GLY A N 1
ATOM 1218 C CA . GLY A 1 159 ? 10.726 15.124 -15.234 1.00 83.19 159 GLY A CA 1
ATOM 1219 C C . GLY A 1 159 ? 9.407 14.406 -14.963 1.00 83.19 159 GLY A C 1
ATOM 1220 O O . GLY A 1 159 ? 8.614 14.819 -14.116 1.00 83.19 159 GLY A O 1
ATOM 1221 N N . ASP A 1 160 ? 9.208 13.291 -15.659 1.00 85.88 160 ASP A N 1
ATOM 1222 C CA . ASP A 1 160 ? 8.051 12.417 -15.485 1.00 85.88 160 ASP A CA 1
ATOM 1223 C C . ASP A 1 160 ? 8.181 11.479 -14.284 1.00 85.88 160 ASP A C 1
ATOM 1225 O O . ASP A 1 160 ? 9.271 11.106 -13.845 1.00 85.88 160 ASP A O 1
ATOM 1229 N N . ASP A 1 161 ? 7.032 11.032 -13.779 1.00 86.94 161 ASP A N 1
ATOM 1230 C CA . ASP A 1 161 ? 6.962 9.969 -12.781 1.00 86.94 161 ASP A CA 1
ATOM 1231 C C . ASP A 1 161 ? 7.666 8.702 -13.294 1.00 86.94 161 ASP A C 1
ATOM 1233 O O . ASP A 1 161 ? 7.340 8.179 -14.360 1.00 86.94 161 ASP A O 1
ATOM 1237 N N . LEU A 1 162 ? 8.616 8.170 -12.521 1.00 88.19 162 LEU A N 1
ATOM 1238 C CA . LEU A 1 162 ? 9.453 7.071 -13.007 1.00 88.19 162 LEU A CA 1
ATOM 1239 C C . LEU A 1 162 ? 8.696 5.773 -13.285 1.00 88.19 162 LEU A C 1
ATOM 1241 O O . LEU A 1 162 ? 9.150 4.985 -14.109 1.00 88.19 162 LEU A O 1
ATOM 1245 N N . TYR A 1 163 ? 7.545 5.538 -12.654 1.00 87.19 163 TYR A N 1
ATOM 1246 C CA . TYR A 1 163 ? 6.733 4.371 -12.995 1.00 87.19 163 TYR A CA 1
ATOM 1247 C C . TYR A 1 163 ? 6.010 4.568 -14.326 1.00 87.19 163 TYR A C 1
ATOM 1249 O O . TYR A 1 163 ? 5.863 3.611 -15.085 1.00 87.19 163 TYR A O 1
ATOM 1257 N N . LYS A 1 164 ? 5.606 5.805 -14.644 1.00 89.25 164 LYS A N 1
ATOM 1258 C CA . LYS A 1 164 ? 5.153 6.139 -15.997 1.00 89.25 164 LYS A CA 1
ATOM 1259 C C . LYS A 1 164 ? 6.278 5.983 -17.007 1.00 89.25 164 LYS A C 1
ATOM 1261 O O . LYS A 1 164 ? 6.046 5.380 -18.042 1.00 89.25 164 LYS A O 1
ATOM 1266 N N . LEU A 1 165 ? 7.485 6.455 -16.695 1.00 86.75 165 LEU A N 1
ATOM 1267 C CA . LEU A 1 165 ? 8.644 6.328 -17.578 1.00 86.75 165 LEU A CA 1
ATOM 1268 C C . LEU A 1 165 ? 9.009 4.859 -17.845 1.00 86.75 165 LEU A C 1
ATOM 1270 O O . LEU A 1 165 ? 9.300 4.501 -18.984 1.00 86.75 165 LEU A O 1
ATOM 1274 N N . ALA A 1 166 ? 8.959 4.010 -16.816 1.00 85.12 166 ALA A N 1
ATOM 1275 C CA . ALA A 1 166 ? 9.197 2.574 -16.941 1.00 85.12 166 ALA A CA 1
ATOM 1276 C C . ALA A 1 166 ? 8.186 1.913 -17.888 1.00 85.12 166 ALA A C 1
ATOM 1278 O O . ALA A 1 166 ? 8.581 1.208 -18.815 1.00 85.12 166 ALA A O 1
ATOM 1279 N N . TYR A 1 167 ? 6.892 2.203 -17.709 1.00 85.56 167 TYR A N 1
ATOM 1280 C CA . TYR A 1 167 ? 5.845 1.706 -18.602 1.00 85.56 167 TYR A CA 1
ATOM 1281 C C . TYR A 1 167 ? 6.010 2.262 -20.024 1.00 85.56 167 TYR A C 1
ATOM 1283 O O . TYR A 1 167 ? 6.090 1.513 -20.988 1.00 85.56 167 TYR A O 1
ATOM 1291 N N . ALA A 1 168 ? 6.130 3.580 -20.160 1.00 87.06 168 ALA A N 1
ATOM 1292 C CA . ALA A 1 168 ? 6.296 4.280 -21.429 1.00 87.06 168 ALA A CA 1
ATOM 1293 C C . ALA A 1 168 ? 7.436 3.695 -22.273 1.00 87.06 168 ALA A C 1
ATOM 1295 O O . ALA A 1 168 ? 7.251 3.412 -23.454 1.00 87.06 168 ALA A O 1
ATOM 1296 N N . ARG A 1 169 ? 8.595 3.438 -21.656 1.00 83.00 169 ARG A N 1
ATOM 1297 C CA . ARG A 1 169 ? 9.737 2.824 -22.343 1.00 83.00 169 ARG A CA 1
ATOM 1298 C C . ARG A 1 169 ? 9.488 1.375 -22.744 1.00 83.00 169 ARG A C 1
ATOM 1300 O O . ARG A 1 169 ? 9.899 0.990 -23.831 1.00 83.00 169 ARG A O 1
ATOM 1307 N N . ALA A 1 170 ? 8.837 0.588 -21.891 1.00 78.94 170 ALA A N 1
ATOM 1308 C CA . ALA A 1 170 ? 8.541 -0.811 -22.190 1.00 78.94 170 ALA A CA 1
ATOM 1309 C C . ALA A 1 170 ? 7.515 -0.972 -23.326 1.00 78.94 170 ALA A C 1
ATOM 1311 O O . ALA A 1 170 ? 7.641 -1.885 -24.136 1.00 78.94 170 ALA A O 1
ATOM 1312 N N . PHE A 1 171 ? 6.538 -0.064 -23.402 1.00 78.31 171 PHE A N 1
ATOM 1313 C CA . PHE A 1 171 ? 5.394 -0.141 -24.318 1.00 78.31 171 PHE A CA 1
ATOM 1314 C C . PHE A 1 171 ? 5.428 0.887 -25.456 1.00 78.31 171 PHE A C 1
ATOM 1316 O O . PHE A 1 171 ? 4.437 1.054 -26.157 1.00 78.31 171 PHE A O 1
ATOM 1323 N N . TYR A 1 172 ? 6.549 1.590 -25.635 1.00 78.12 172 TYR A N 1
ATOM 1324 C CA . TYR A 1 172 ? 6.729 2.618 -26.666 1.00 78.12 172 TYR A CA 1
ATOM 1325 C C . TYR A 1 172 ? 5.619 3.689 -26.674 1.00 78.12 172 TYR A C 1
ATOM 1327 O O . TYR A 1 172 ? 5.060 4.055 -27.706 1.00 78.12 172 TYR A O 1
ATOM 1335 N N . LEU A 1 173 ? 5.302 4.203 -25.487 1.00 83.12 173 LEU A N 1
ATOM 1336 C CA . LEU A 1 173 ? 4.376 5.317 -25.294 1.00 83.12 173 LEU A CA 1
ATOM 1337 C C . LEU A 1 173 ? 5.131 6.549 -24.801 1.00 83.12 173 LEU A C 1
ATOM 1339 O O . LEU A 1 173 ? 6.219 6.450 -24.237 1.00 83.12 173 LEU A O 1
ATOM 1343 N N . LEU A 1 174 ? 4.524 7.722 -24.959 1.00 86.00 174 LEU A N 1
ATOM 1344 C CA . LEU A 1 174 ? 4.971 8.919 -24.249 1.00 86.00 174 LEU A CA 1
ATOM 1345 C C . LEU A 1 174 ? 4.498 8.851 -22.784 1.00 86.00 174 LEU A C 1
ATOM 1347 O O . LEU A 1 174 ? 3.359 8.433 -22.549 1.00 86.00 174 LEU A O 1
ATOM 1351 N N . PRO A 1 175 ? 5.311 9.265 -21.791 1.00 85.75 175 PRO A N 1
ATOM 1352 C CA . PRO A 1 175 ? 4.918 9.255 -20.376 1.00 85.75 175 PRO A CA 1
ATOM 1353 C C . PRO A 1 175 ? 3.602 9.993 -20.076 1.00 85.75 175 PRO A C 1
ATOM 1355 O O . PRO A 1 175 ? 2.827 9.563 -19.215 1.00 85.75 175 PRO A O 1
ATOM 1358 N N . GLU A 1 176 ? 3.306 11.063 -20.815 1.00 89.00 176 GLU A N 1
ATOM 1359 C CA . GLU A 1 176 ? 2.044 11.810 -20.739 1.00 89.00 176 GLU A CA 1
ATOM 1360 C C . GLU A 1 176 ? 0.807 10.963 -21.078 1.00 89.00 176 GLU A C 1
ATOM 1362 O O . GLU A 1 176 ? -0.236 11.126 -20.444 1.00 89.00 176 GLU A O 1
ATOM 1367 N N . ASN A 1 177 ? 0.949 9.987 -21.980 1.00 88.44 177 ASN A N 1
ATOM 1368 C CA . ASN A 1 177 ? -0.125 9.092 -22.417 1.00 88.44 177 ASN A CA 1
ATOM 1369 C C . ASN A 1 177 ? -0.324 7.892 -21.478 1.00 88.44 177 ASN A C 1
ATOM 1371 O O . ASN A 1 177 ? -1.236 7.092 -21.677 1.00 88.44 177 ASN A O 1
ATOM 1375 N N . VAL A 1 178 ? 0.508 7.756 -20.438 1.00 86.56 178 VAL A N 1
ATOM 1376 C CA . VAL A 1 178 ? 0.408 6.654 -19.478 1.00 86.56 178 VAL A CA 1
ATOM 1377 C C . VAL A 1 178 ? -0.714 6.918 -18.475 1.00 86.56 178 VAL A C 1
ATOM 1379 O O . VAL A 1 178 ? -0.658 7.847 -17.655 1.00 86.56 178 VAL A O 1
ATOM 1382 N N . THR A 1 179 ? -1.719 6.044 -18.494 1.00 87.56 179 THR A N 1
ATOM 1383 C CA . THR A 1 179 ? -2.861 6.077 -17.573 1.00 87.56 179 THR A CA 1
ATOM 1384 C C . THR A 1 179 ? -2.469 5.676 -16.146 1.00 87.56 179 THR A C 1
ATOM 1386 O O . THR A 1 179 ? -1.392 5.137 -15.878 1.00 87.56 179 THR A O 1
ATOM 1389 N N . LYS A 1 180 ? -3.368 5.895 -15.177 1.00 83.50 180 LYS A N 1
ATOM 1390 C CA . LYS A 1 180 ? -3.149 5.484 -13.777 1.00 83.50 180 LYS A CA 1
ATOM 1391 C C . LYS A 1 180 ? -2.994 3.962 -13.625 1.00 83.50 180 LYS A C 1
ATOM 1393 O O . LYS A 1 180 ? -2.194 3.526 -12.798 1.00 83.50 180 LYS A O 1
ATOM 1398 N N . ALA A 1 181 ? -3.729 3.178 -14.416 1.00 80.38 181 ALA A N 1
ATOM 1399 C CA . ALA A 1 181 ? -3.629 1.718 -14.428 1.00 80.38 181 ALA A CA 1
ATOM 1400 C C . ALA A 1 181 ? -2.271 1.263 -14.985 1.00 80.38 181 ALA A C 1
ATOM 1402 O O . ALA A 1 181 ? -1.558 0.497 -14.343 1.00 80.38 181 ALA A O 1
ATOM 1403 N N . GLN A 1 182 ? -1.844 1.842 -16.106 1.00 83.75 182 GLN A N 1
ATOM 1404 C CA . GLN A 1 182 ? -0.538 1.567 -16.713 1.00 83.75 182 GLN A CA 1
ATOM 1405 C C . GLN A 1 182 ? 0.630 1.989 -15.810 1.00 83.75 182 GLN A C 1
ATOM 1407 O O . GLN A 1 182 ? 1.600 1.255 -15.642 1.00 83.75 182 GLN A O 1
ATOM 1412 N N . ARG A 1 183 ? 0.513 3.117 -15.099 1.00 88.06 183 ARG A N 1
ATOM 1413 C CA . ARG A 1 183 ? 1.491 3.505 -14.071 1.00 88.06 183 ARG A CA 1
ATOM 1414 C C . ARG A 1 183 ? 1.618 2.450 -12.965 1.00 88.06 183 ARG A C 1
ATOM 1416 O O . ARG A 1 183 ? 2.714 2.218 -12.457 1.00 88.06 183 ARG A O 1
ATOM 1423 N N . GLN A 1 184 ? 0.511 1.826 -12.558 1.00 80.75 184 GLN A N 1
ATOM 1424 C CA . GLN A 1 184 ? 0.539 0.763 -11.553 1.00 80.75 184 GLN A CA 1
ATOM 1425 C C . GLN A 1 184 ? 1.296 -0.469 -12.069 1.00 80.75 184 GLN A C 1
ATOM 1427 O O . GLN A 1 184 ? 2.048 -1.066 -11.303 1.00 80.75 184 GLN A O 1
ATOM 1432 N N . ILE A 1 185 ? 1.169 -0.788 -13.357 1.00 81.06 185 ILE A N 1
ATOM 1433 C CA . ILE A 1 185 ? 1.949 -1.839 -14.022 1.00 81.06 185 ILE A CA 1
ATOM 1434 C C . ILE A 1 185 ? 3.438 -1.472 -14.043 1.00 81.06 185 ILE A C 1
ATOM 1436 O O . ILE A 1 185 ? 4.265 -2.257 -13.586 1.00 81.06 185 ILE A O 1
ATOM 1440 N N . GLY A 1 186 ? 3.793 -0.255 -14.466 1.00 85.00 186 GLY A N 1
ATOM 1441 C CA . GLY A 1 186 ? 5.188 0.204 -14.467 1.00 85.00 186 GLY A CA 1
ATOM 1442 C C . GLY A 1 186 ? 5.837 0.141 -13.078 1.00 85.00 186 GLY A C 1
ATOM 1443 O O . GLY A 1 186 ? 6.990 -0.262 -12.935 1.00 85.00 186 GLY A O 1
ATOM 1444 N N . LYS A 1 187 ? 5.071 0.436 -12.019 1.00 85.38 187 LYS A N 1
ATOM 1445 C CA . LYS A 1 187 ? 5.521 0.263 -10.630 1.00 85.38 187 LYS A CA 1
ATOM 1446 C C . LYS A 1 187 ? 5.857 -1.189 -10.296 1.00 85.38 187 LYS A C 1
ATOM 1448 O O . LYS A 1 187 ? 6.825 -1.452 -9.587 1.00 85.38 187 LYS A O 1
ATOM 1453 N N . VAL A 1 188 ? 5.025 -2.116 -10.749 1.00 79.75 188 VAL A N 1
ATOM 1454 C CA . VAL A 1 188 ? 5.184 -3.550 -10.502 1.00 79.75 188 VAL A CA 1
ATOM 1455 C C . VAL A 1 188 ? 6.393 -4.097 -11.245 1.00 79.75 188 VAL A C 1
ATOM 1457 O O . VAL A 1 188 ? 7.141 -4.873 -10.663 1.00 79.75 188 VAL A O 1
ATOM 1460 N N . MET A 1 189 ? 6.627 -3.640 -12.476 1.00 79.81 189 MET A N 1
ATOM 1461 C CA . MET A 1 189 ? 7.826 -3.974 -13.244 1.00 79.81 189 MET A CA 1
ATOM 1462 C C . MET A 1 189 ? 9.095 -3.532 -12.506 1.00 79.81 189 MET A C 1
ATOM 1464 O O . MET A 1 189 ? 9.971 -4.354 -12.251 1.00 79.81 189 MET A O 1
ATOM 1468 N N . GLU A 1 190 ? 9.165 -2.263 -12.091 1.00 82.75 190 GLU A N 1
ATOM 1469 C CA . GLU A 1 190 ? 10.338 -1.719 -11.392 1.00 82.75 190 GLU A CA 1
ATOM 1470 C C . GLU A 1 190 ? 10.601 -2.424 -10.054 1.00 82.75 190 GLU A C 1
ATOM 1472 O O . GLU A 1 190 ? 11.725 -2.840 -9.773 1.00 82.75 190 GLU A O 1
ATOM 1477 N N . LEU A 1 191 ? 9.570 -2.596 -9.219 1.00 81.06 191 LEU A N 1
ATOM 1478 C CA . LEU A 1 191 ? 9.747 -3.227 -7.910 1.00 81.06 191 LEU A CA 1
ATOM 1479 C C . LEU A 1 191 ? 9.975 -4.736 -8.033 1.00 81.06 191 LEU A C 1
ATOM 1481 O O . LEU A 1 191 ? 10.870 -5.270 -7.387 1.00 81.06 191 LEU A O 1
ATOM 1485 N N . GLY A 1 192 ? 9.191 -5.429 -8.858 1.00 78.62 192 GLY A N 1
ATOM 1486 C CA . GLY A 1 192 ? 9.264 -6.880 -9.016 1.00 78.62 192 GLY A CA 1
ATOM 1487 C C . GLY A 1 192 ? 10.649 -7.342 -9.457 1.00 78.62 192 GLY A C 1
ATOM 1488 O O . GLY A 1 192 ? 11.223 -8.232 -8.829 1.00 78.62 192 GLY A O 1
ATOM 1489 N N . LEU A 1 193 ? 11.219 -6.683 -10.469 1.00 79.31 193 LEU A N 1
ATOM 1490 C CA . LEU A 1 193 ? 12.576 -6.969 -10.937 1.00 79.31 193 LEU A CA 1
ATOM 1491 C C . LEU A 1 193 ? 13.632 -6.566 -9.895 1.00 79.31 193 LEU A C 1
ATOM 1493 O O . LEU A 1 193 ? 14.587 -7.308 -9.671 1.00 79.31 193 LEU A O 1
ATOM 1497 N N . GLY A 1 194 ? 13.428 -5.450 -9.187 1.00 79.62 194 GLY A N 1
ATOM 1498 C CA . GLY A 1 194 ? 14.316 -4.991 -8.113 1.00 79.62 194 GLY A CA 1
ATOM 1499 C C . GLY A 1 194 ? 14.429 -5.949 -6.920 1.00 79.62 194 GLY A C 1
ATOM 1500 O O . GLY A 1 194 ? 15.474 -6.015 -6.277 1.00 79.62 194 GLY A O 1
ATOM 1501 N N . TYR A 1 195 ? 13.386 -6.736 -6.646 1.00 77.44 195 TYR A N 1
ATOM 1502 C CA . TYR A 1 195 ? 13.392 -7.786 -5.618 1.00 77.44 195 TYR A CA 1
ATOM 1503 C C . TYR A 1 195 ? 13.924 -9.142 -6.121 1.00 77.44 195 TYR A C 1
ATOM 1505 O O . TYR A 1 195 ? 13.769 -10.153 -5.434 1.00 77.44 195 TYR A O 1
ATOM 1513 N N . GLY A 1 196 ? 14.548 -9.186 -7.305 1.00 77.44 196 GLY A N 1
ATOM 1514 C CA . GLY A 1 196 ? 15.044 -10.424 -7.913 1.00 77.44 196 GLY A CA 1
ATOM 1515 C C . GLY A 1 196 ? 13.929 -11.309 -8.478 1.00 77.44 196 GLY A C 1
ATOM 1516 O O . GLY A 1 196 ? 14.093 -12.524 -8.586 1.00 77.44 196 GLY A O 1
ATOM 1517 N N . GLY A 1 197 ? 12.772 -10.725 -8.801 1.00 79.88 197 GLY A N 1
ATOM 1518 C CA . GLY A 1 197 ? 11.661 -11.443 -9.407 1.00 79.88 197 GLY A CA 1
ATOM 1519 C C . GLY A 1 197 ? 12.006 -11.922 -10.815 1.00 79.88 197 GLY A C 1
ATOM 1520 O O . GLY A 1 197 ? 12.215 -11.115 -11.714 1.00 79.88 197 GLY A O 1
ATOM 1521 N N . GLY A 1 198 ? 12.037 -13.242 -11.010 1.00 76.69 198 GLY A N 1
ATOM 1522 C CA . GLY A 1 198 ? 12.127 -13.863 -12.334 1.00 76.69 198 GLY A CA 1
ATOM 1523 C C . GLY A 1 198 ? 10.764 -13.991 -13.028 1.00 76.69 198 GLY A C 1
ATOM 1524 O O . GLY A 1 198 ? 9.757 -13.447 -12.572 1.00 76.69 198 GLY A O 1
ATOM 1525 N N . VAL A 1 199 ? 10.709 -14.791 -14.098 1.00 78.19 199 VAL A N 1
ATOM 1526 C CA . VAL A 1 199 ? 9.505 -15.001 -14.931 1.00 78.19 199 VAL A CA 1
ATOM 1527 C C . VAL A 1 199 ? 8.277 -15.396 -14.104 1.00 78.19 199 VAL A C 1
ATOM 1529 O O . VAL A 1 199 ? 7.215 -14.802 -14.249 1.00 78.19 199 VAL A O 1
ATOM 1532 N N . ALA A 1 200 ? 8.417 -16.338 -13.166 1.00 75.81 200 ALA A N 1
ATOM 1533 C CA . ALA A 1 200 ? 7.301 -16.783 -12.327 1.00 75.81 200 ALA A CA 1
ATOM 1534 C C . ALA A 1 200 ? 6.736 -15.667 -11.424 1.00 75.81 200 ALA A C 1
ATOM 1536 O O . ALA A 1 200 ? 5.523 -15.587 -11.209 1.00 75.81 200 ALA A O 1
ATOM 1537 N N . ALA A 1 201 ? 7.600 -14.782 -10.914 1.00 75.06 201 ALA A N 1
ATOM 1538 C CA . ALA A 1 201 ? 7.165 -13.628 -10.134 1.00 75.06 201 ALA A CA 1
ATOM 1539 C C . ALA A 1 201 ? 6.418 -12.631 -11.028 1.00 75.06 201 ALA A C 1
ATOM 1541 O O . ALA A 1 201 ? 5.348 -12.161 -10.650 1.00 75.06 201 ALA A O 1
ATOM 1542 N N . PHE A 1 202 ? 6.928 -12.383 -12.239 1.00 73.88 202 PHE A N 1
ATOM 1543 C CA . PHE A 1 202 ? 6.266 -11.536 -13.228 1.00 73.88 202 PHE A CA 1
ATOM 1544 C C . PHE A 1 202 ? 4.876 -12.061 -13.612 1.00 73.88 202 PHE A C 1
ATOM 1546 O O . PHE A 1 202 ? 3.916 -11.300 -13.569 1.00 73.88 202 PHE A O 1
ATOM 1553 N N . LEU A 1 203 ? 4.734 -13.365 -13.878 1.00 74.75 203 LEU A N 1
ATOM 1554 C CA . LEU A 1 203 ? 3.437 -14.000 -14.151 1.00 74.75 203 LEU A CA 1
ATOM 1555 C C . LEU A 1 203 ? 2.466 -13.858 -12.971 1.00 74.75 203 LEU A C 1
ATOM 1557 O O . LEU A 1 203 ? 1.293 -13.544 -13.154 1.00 74.75 203 LEU A O 1
ATOM 1561 N N . THR A 1 204 ? 2.959 -14.040 -11.743 1.00 73.25 204 THR A N 1
ATOM 1562 C CA . THR A 1 204 ? 2.145 -13.865 -10.529 1.00 73.25 204 THR A CA 1
ATOM 1563 C C . THR A 1 204 ? 1.651 -12.427 -10.400 1.00 73.25 204 THR A C 1
ATOM 1565 O O . THR A 1 204 ? 0.490 -12.192 -10.064 1.00 73.25 204 THR A O 1
ATOM 1568 N N . PHE A 1 205 ? 2.515 -11.454 -10.690 1.00 70.62 205 PHE A N 1
ATOM 1569 C CA . PHE A 1 205 ? 2.123 -10.055 -10.719 1.00 70.62 205 PHE A CA 1
ATOM 1570 C C . PHE A 1 205 ? 1.117 -9.773 -11.833 1.00 70.62 205 PHE A C 1
ATOM 1572 O O . PHE A 1 205 ? 0.113 -9.115 -11.574 1.00 70.62 205 PHE A O 1
ATOM 1579 N N . ALA A 1 206 ? 1.334 -10.306 -13.033 1.00 69.94 206 ALA A N 1
ATOM 1580 C CA . ALA A 1 206 ? 0.416 -10.121 -14.143 1.00 69.94 206 ALA A CA 1
ATOM 1581 C C . ALA A 1 206 ? -1.005 -10.579 -13.785 1.00 69.94 206 ALA A C 1
ATOM 1583 O O . ALA A 1 206 ? -1.958 -9.811 -13.902 1.00 69.94 206 ALA A O 1
ATOM 1584 N N . LEU A 1 207 ? -1.120 -11.768 -13.191 1.00 68.25 207 LEU A N 1
ATOM 1585 C CA . LEU A 1 207 ? -2.385 -12.301 -12.689 1.00 68.25 207 LEU A CA 1
ATOM 1586 C C . LEU A 1 207 ? -3.004 -11.430 -11.585 1.00 68.25 207 LEU A C 1
ATOM 1588 O O . LEU A 1 207 ? -4.207 -11.186 -11.594 1.00 68.25 207 LEU A O 1
ATOM 1592 N N . ALA A 1 208 ? -2.201 -10.945 -10.634 1.00 66.69 208 ALA A N 1
ATOM 1593 C CA . ALA A 1 208 ? -2.693 -10.124 -9.525 1.00 66.69 208 ALA A CA 1
ATOM 1594 C C . ALA A 1 208 ? -3.205 -8.743 -9.970 1.00 66.69 208 ALA A C 1
ATOM 1596 O O . ALA A 1 208 ? -4.083 -8.177 -9.319 1.00 66.69 208 ALA A O 1
ATOM 1597 N N . TYR A 1 209 ? -2.651 -8.197 -11.053 1.00 64.75 209 TYR A N 1
ATOM 1598 C CA . TYR A 1 209 ? -3.000 -6.876 -11.577 1.00 64.75 209 TYR A CA 1
ATOM 1599 C C . TYR A 1 209 ? -3.941 -6.923 -12.786 1.00 64.75 209 TYR A C 1
ATOM 1601 O O . TYR A 1 209 ? -4.270 -5.863 -13.314 1.00 64.75 209 TYR A O 1
ATOM 1609 N N . GLY A 1 210 ? -4.396 -8.114 -13.194 1.00 64.75 210 GLY A N 1
ATOM 1610 C CA . GLY A 1 210 ? -5.277 -8.282 -14.353 1.00 64.75 210 GLY A CA 1
ATOM 1611 C C . GLY A 1 210 ? -4.615 -7.854 -15.663 1.00 64.75 210 GLY A C 1
ATOM 1612 O O . GLY A 1 210 ? -5.281 -7.309 -16.534 1.00 64.75 210 GLY A O 1
ATOM 1613 N N . LEU A 1 211 ? -3.299 -8.035 -15.761 1.00 68.75 211 LEU A N 1
ATOM 1614 C CA . LEU A 1 211 ? -2.536 -7.789 -16.976 1.00 68.75 211 LEU A CA 1
ATOM 1615 C C . LEU A 1 211 ? -2.816 -8.895 -17.987 1.00 68.75 211 LEU A C 1
ATOM 1617 O O . LEU A 1 211 ? -2.587 -10.070 -17.689 1.00 68.75 211 LEU A O 1
ATOM 1621 N N . ASP A 1 212 ? -3.243 -8.498 -19.179 1.00 70.81 212 ASP A N 1
ATOM 1622 C CA . ASP A 1 212 ? -3.257 -9.380 -20.334 1.00 70.81 212 ASP A CA 1
ATOM 1623 C C . ASP A 1 212 ? -1.814 -9.564 -20.827 1.00 70.81 212 ASP A C 1
ATOM 1625 O O . ASP A 1 212 ? -1.133 -8.614 -21.223 1.00 70.81 212 ASP A O 1
ATOM 1629 N N . LEU A 1 213 ? -1.311 -10.790 -20.701 1.00 74.25 213 LEU A N 1
ATOM 1630 C CA . LEU A 1 213 ? 0.052 -11.129 -21.093 1.00 74.25 213 LEU A CA 1
ATOM 1631 C C . LEU A 1 213 ? 0.209 -11.233 -22.610 1.00 74.25 213 LEU A C 1
ATOM 1633 O O . LEU A 1 213 ? 1.316 -11.005 -23.095 1.00 74.25 213 LEU A O 1
ATOM 1637 N N . ASP A 1 214 ? -0.867 -11.539 -23.333 1.00 75.81 214 ASP A N 1
ATOM 1638 C CA . ASP A 1 214 ? -0.860 -11.638 -24.788 1.00 75.81 214 ASP A CA 1
ATOM 1639 C C . ASP A 1 214 ? -0.802 -10.230 -25.389 1.00 75.81 214 ASP A C 1
ATOM 1641 O O . ASP A 1 214 ? 0.090 -9.939 -26.187 1.00 75.81 214 ASP A O 1
ATOM 1645 N N . GLU A 1 215 ? -1.635 -9.306 -24.896 1.00 72.31 215 GLU A N 1
ATOM 1646 C CA . GLU A 1 215 ? -1.574 -7.885 -25.280 1.00 72.31 215 GLU A CA 1
ATOM 1647 C C . GLU A 1 215 ? -0.196 -7.277 -24.952 1.00 72.31 215 GLU A C 1
ATOM 1649 O O . GLU A 1 215 ? 0.394 -6.531 -25.741 1.00 72.31 215 GLU A O 1
ATOM 1654 N N . LEU A 1 216 ? 0.365 -7.635 -23.791 1.00 72.06 216 LEU A N 1
ATOM 1655 C CA . LEU A 1 216 ? 1.694 -7.190 -23.377 1.00 72.06 216 LEU A CA 1
ATOM 1656 C C . LEU A 1 216 ? 2.793 -7.731 -24.296 1.00 72.06 216 LEU A C 1
ATOM 1658 O O . LEU A 1 216 ? 3.718 -6.991 -24.643 1.00 72.06 216 LEU A O 1
ATOM 1662 N N . ALA A 1 217 ? 2.700 -9.001 -24.691 1.00 75.06 217 ALA A N 1
ATOM 1663 C CA . ALA A 1 217 ? 3.632 -9.614 -25.623 1.00 75.06 217 ALA A CA 1
ATOM 1664 C C . ALA A 1 217 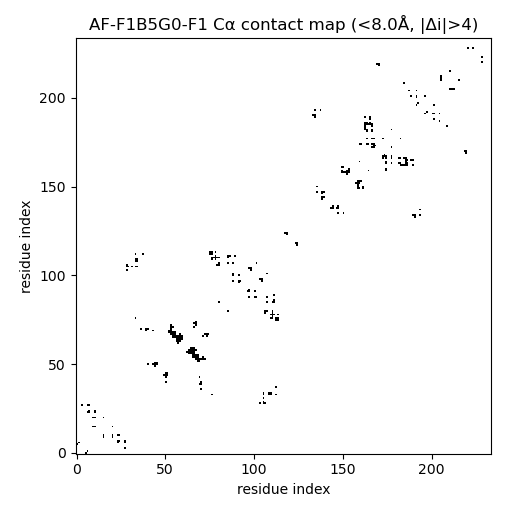? 3.545 -8.953 -27.003 1.00 75.06 217 ALA A C 1
ATOM 1666 O O . ALA A 1 217 ? 4.585 -8.585 -27.545 1.00 75.06 217 ALA A O 1
ATOM 1667 N N . GLU A 1 218 ? 2.346 -8.724 -27.542 1.00 78.06 218 GLU A N 1
ATOM 1668 C CA . GLU A 1 218 ? 2.142 -8.028 -28.819 1.00 78.06 218 GLU A CA 1
ATOM 1669 C C . GLU A 1 218 ? 2.755 -6.625 -28.819 1.00 78.06 218 GLU A C 1
ATOM 1671 O O . GLU A 1 218 ? 3.489 -6.264 -29.744 1.00 78.06 218 GLU A O 1
ATOM 1676 N N . ALA A 1 219 ? 2.530 -5.855 -27.752 1.00 70.06 219 ALA A N 1
ATOM 1677 C CA . ALA A 1 219 ? 3.070 -4.506 -27.626 1.00 70.06 219 ALA A CA 1
ATOM 1678 C C . ALA A 1 219 ? 4.601 -4.482 -27.443 1.00 70.06 219 ALA A C 1
ATOM 1680 O O . ALA A 1 219 ? 5.277 -3.585 -27.952 1.00 70.06 219 ALA A O 1
ATOM 1681 N N . ALA A 1 220 ? 5.171 -5.461 -26.731 1.00 71.38 220 ALA A N 1
ATOM 1682 C CA . ALA A 1 220 ? 6.611 -5.540 -26.484 1.00 71.38 220 ALA A CA 1
ATOM 1683 C C . ALA A 1 220 ? 7.390 -6.166 -27.655 1.00 71.38 220 ALA A C 1
ATOM 1685 O O . ALA A 1 220 ? 8.556 -5.822 -27.877 1.00 71.38 220 ALA A O 1
ATOM 1686 N N . LEU A 1 221 ? 6.758 -7.068 -28.417 1.00 77.25 221 LEU A N 1
ATOM 1687 C CA . LEU A 1 221 ? 7.366 -7.872 -29.479 1.00 77.25 221 LEU A CA 1
ATOM 1688 C C . LEU A 1 221 ? 8.219 -7.066 -30.462 1.00 77.25 221 LEU A C 1
ATOM 1690 O O . LEU A 1 221 ? 9.307 -7.547 -30.775 1.00 77.25 221 LEU A O 1
ATOM 1694 N N . PRO A 1 222 ? 7.835 -5.869 -30.945 1.00 78.38 222 PRO A N 1
ATOM 1695 C CA . PRO A 1 222 ? 8.676 -5.072 -31.839 1.00 78.38 222 PRO A CA 1
ATOM 1696 C C . PRO A 1 222 ? 10.062 -4.745 -31.260 1.00 78.38 222 PRO A C 1
ATOM 1698 O O . PRO A 1 222 ? 11.043 -4.758 -32.002 1.00 78.38 222 PRO A O 1
ATOM 1701 N N . ASN A 1 223 ? 10.154 -4.545 -29.942 1.00 70.00 223 ASN A N 1
ATOM 1702 C CA . ASN A 1 223 ? 11.328 -4.002 -29.250 1.00 70.00 223 ASN A CA 1
ATOM 1703 C C . ASN A 1 223 ? 12.240 -5.062 -28.622 1.00 70.00 223 ASN A C 1
ATOM 1705 O O . ASN A 1 223 ? 13.357 -4.752 -28.206 1.00 70.00 223 ASN A O 1
ATOM 1709 N N . ILE A 1 224 ? 11.789 -6.315 -28.543 1.00 79.06 224 ILE A N 1
ATOM 1710 C CA . ILE A 1 224 ? 12.607 -7.397 -27.994 1.00 79.06 224 ILE A CA 1
ATOM 1711 C C . ILE A 1 224 ? 13.796 -7.658 -28.942 1.00 79.06 224 ILE A C 1
ATOM 1713 O O . ILE A 1 224 ? 13.592 -7.807 -30.149 1.00 79.06 224 ILE A O 1
ATOM 1717 N N . PRO A 1 225 ? 15.045 -7.736 -28.450 1.00 83.06 225 PRO A N 1
ATOM 1718 C CA . PRO A 1 225 ? 16.197 -8.067 -29.285 1.00 83.06 225 PRO A CA 1
ATOM 1719 C C . PRO A 1 225 ? 16.003 -9.385 -30.050 1.00 83.06 225 PRO A C 1
ATOM 1721 O O . PRO A 1 225 ? 15.470 -10.357 -29.518 1.00 83.06 225 PRO A O 1
ATOM 1724 N N . HIS A 1 226 ? 16.440 -9.443 -31.312 1.00 82.31 226 HIS A N 1
ATOM 1725 C CA . HIS A 1 226 ? 16.149 -10.583 -32.196 1.00 82.31 226 HIS A CA 1
ATOM 1726 C C . HIS A 1 226 ? 16.682 -11.927 -31.655 1.00 82.31 226 HIS A C 1
ATOM 1728 O O . HIS A 1 226 ? 16.080 -12.974 -31.894 1.00 82.31 226 HIS A O 1
ATOM 1734 N N . ASN A 1 227 ? 17.797 -11.911 -30.925 1.00 82.94 227 ASN A N 1
ATOM 1735 C CA . ASN A 1 227 ? 18.344 -13.083 -30.238 1.00 82.94 227 ASN A CA 1
ATOM 1736 C C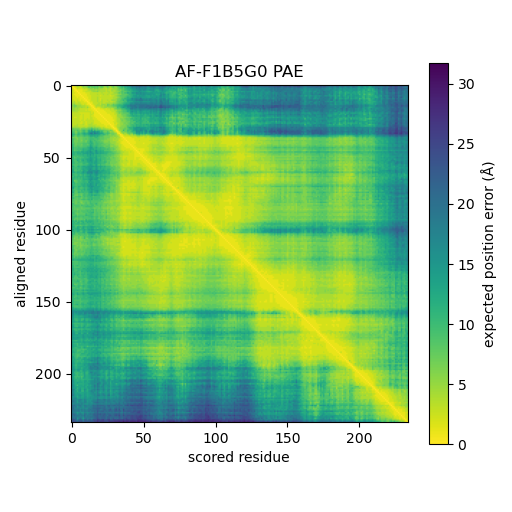 . ASN A 1 227 ? 17.405 -13.587 -29.131 1.00 82.94 227 ASN A C 1
ATOM 1738 O O . ASN A 1 227 ? 17.125 -14.778 -29.084 1.00 82.94 227 ASN A O 1
ATOM 1742 N N . VAL A 1 228 ? 16.852 -12.679 -28.325 1.00 82.06 228 VAL A N 1
ATOM 1743 C CA . VAL A 1 228 ? 15.898 -13.010 -27.255 1.00 82.06 228 VAL A CA 1
ATOM 1744 C C . VAL A 1 228 ? 14.585 -13.538 -27.840 1.00 82.06 228 VAL A C 1
ATOM 1746 O O . VAL A 1 228 ? 14.040 -14.512 -27.333 1.00 82.06 228 VAL A O 1
ATOM 1749 N N . LYS A 1 229 ? 14.103 -12.968 -28.958 1.00 81.50 229 LYS A N 1
ATOM 1750 C CA . LYS A 1 229 ? 12.909 -13.499 -29.648 1.00 81.50 229 LYS A CA 1
ATOM 1751 C C . LYS A 1 229 ? 13.102 -14.945 -30.103 1.00 81.50 229 LYS A C 1
ATOM 1753 O O . LYS A 1 229 ? 12.183 -15.740 -29.984 1.00 81.50 229 LYS A O 1
ATOM 1758 N N . ARG A 1 230 ? 14.279 -15.283 -30.647 1.00 79.00 230 ARG A N 1
ATOM 1759 C CA . ARG A 1 230 ? 14.567 -16.650 -31.113 1.00 79.00 230 ARG A CA 1
ATOM 1760 C C . ARG A 1 230 ? 14.604 -17.646 -29.960 1.00 79.00 230 ARG A C 1
ATOM 1762 O O . ARG A 1 230 ? 14.039 -18.717 -30.103 1.00 79.00 230 ARG A O 1
ATOM 1769 N N . GLU A 1 231 ? 15.234 -17.271 -28.851 1.00 79.62 231 GLU A N 1
ATOM 1770 C CA . GLU A 1 231 ? 15.326 -18.104 -27.647 1.00 79.62 231 GLU A CA 1
ATOM 1771 C C . GLU A 1 231 ? 13.957 -18.340 -26.991 1.00 79.62 231 GLU A C 1
ATOM 1773 O O . GLU A 1 231 ? 13.704 -19.417 -26.472 1.00 79.62 231 GLU A O 1
ATOM 1778 N N . ALA A 1 232 ? 13.047 -17.365 -27.051 1.00 72.62 232 ALA A N 1
ATOM 1779 C CA . ALA A 1 232 ? 11.698 -17.512 -26.502 1.00 72.62 232 ALA A CA 1
ATOM 1780 C C . ALA A 1 232 ? 10.761 -18.398 -27.351 1.00 72.62 232 ALA A C 1
ATOM 1782 O O . ALA A 1 232 ? 9.739 -18.854 -26.843 1.00 72.62 232 ALA A O 1
ATOM 1783 N N . ILE A 1 233 ? 11.068 -18.592 -28.641 1.00 70.00 233 ILE A N 1
ATOM 1784 C CA . ILE A 1 233 ? 10.247 -19.363 -29.597 1.00 70.00 233 ILE A CA 1
ATOM 1785 C C . ILE A 1 233 ? 10.760 -20.811 -29.750 1.00 70.00 233 ILE A C 1
ATOM 1787 O O . ILE A 1 233 ? 10.024 -21.665 -30.247 1.00 70.00 233 ILE A O 1
ATOM 1791 N N . SER A 1 234 ? 12.005 -21.089 -29.345 1.00 48.69 234 SER A N 1
ATOM 1792 C CA . SER A 1 234 ? 12.618 -22.428 -29.339 1.00 48.69 234 SER A CA 1
ATOM 1793 C C . SER A 1 234 ? 12.287 -23.217 -28.080 1.00 48.69 234 SER A C 1
ATOM 1795 O O . SER A 1 234 ? 12.007 -24.426 -28.215 1.00 48.69 234 SER A O 1
#

Secondary structure (DSSP, 8-state):
---HHHHHHHHT-TTS-HHHHHHHHHHHHHT-THHHHHHHHHHH--TTS-----EEEEEETTTTEEEE-TT-GGGPPPP-S-HHHHHHHHHHHHHT-GGGT-S-HHHHHHHHGGGGS-PPTT--------TTHHHHHHHHHTT-HHHHHHHHHHHTTSS--HHHHHHHHHHT--GGG--HHHHHHHHHHHHHHHTT--HHHHHHHHHHHT--HHHHHHHHGGGS-HHHHHHHH-

InterPro domains:
  IPR001098 DNA-directed DNA polymerase, family A, palm domain [PF00476] (109-199)
  IPR043502 DNA/RNA polymerase superfamily [SSF56672] (4-218)

pLDDT: mean 85.54, std 8.66, range [48.69, 96.75]

Mean predicted aligned error: 8.93 Å

Foldseek 3Di:
DLDLLVLVVVLPDPPDDPVVNVVSVVVSLVPDCLVVLVVLQVVAQDPVRDHDDQWDQLPVVVPRDIFGDSNTPVPQDAQPDDPVLLVVLVVCVVVVNSVVVDVRPSSSSSNNSVVSDADPPPDHDDDDDDPPVLLLVLCVVVVVVVVVVQVVCVVVVRHADQLLVQLCVQQVHDSV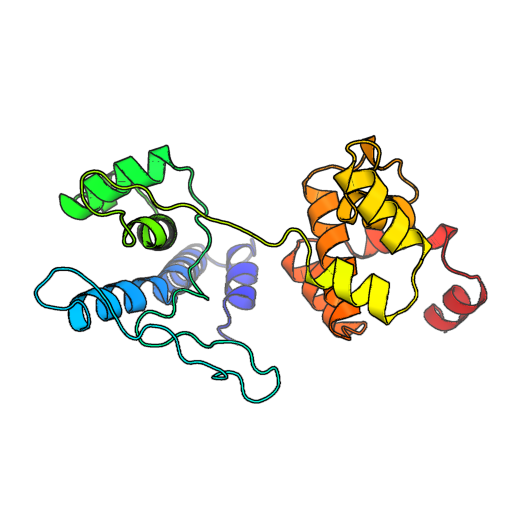PQDPLSSVVSVCVSVCVSVVHDPVSNVVVCSVSVNDVVVSCVRNVVPPPPVVVVVVVD

Solvent-accessible surface area (backbone atoms only — not comparable to full-atom values): 13902 Å² total; per-residue (Å²): 125,91,46,68,71,57,50,55,56,53,52,70,38,86,87,54,57,68,71,57,35,52,52,50,50,54,48,60,51,69,70,53,66,56,63,58,39,56,55,36,47,74,76,52,48,42,98,86,77,46,74,72,77,42,63,36,82,46,56,34,80,92,77,54,39,71,29,58,28,93,61,25,78,85,73,61,68,73,57,82,66,57,68,66,62,38,56,57,43,51,54,26,53,74,70,74,47,32,78,82,77,36,98,50,61,55,59,50,54,35,33,39,51,66,69,76,70,70,56,59,91,100,56,75,82,83,88,86,79,75,82,61,50,66,62,52,52,49,29,57,76,71,63,38,60,71,56,49,47,42,51,53,33,31,76,70,74,75,41,66,60,65,29,23,44,49,31,14,67,60,56,78,48,57,48,88,75,48,46,76,69,50,26,54,50,15,43,46,55,56,50,41,49,72,74,70,41,51,70,71,49,52,53,52,48,29,64,76,69,70,52,60,65,65,63,49,44,65,57,30,54,85,75,53,54,74,69,57,52,52,63,74,73,107

Organism: NCBI:txid638

Radius of gyration: 22.43 Å; Cα contacts (8 Å, |Δi|>4): 195; chains: 1; bounding box: 54×45×63 Å

Sequence (234 aa):
DMQASTLQRRVNDPDIPRALRELLSVRLQSCTTSTSKYKALLKSVSADGRLRGTKQFCGASRTGRWAGRIFQPDNLPRPTLDQKTIDEGVEALKAGCAELICDDIMQLTSSALRGCIIAPQGKKLVISDLSNIEGRMLAWLAGENWKVKAFSEFDNGKGDDLYKLAYARAFYLLPENVTKAQRQIGKVMELGLGYGGGVAAFLTFALAYGLDLDELAEAALPNIPHNVKREAIS